Protein AF-A0A7S2S859-F1 (afdb_monomer_lite)

Organism: NCBI:txid49252

Foldseek 3Di:
DLVVLVVVLVQLVDQHDQKDWDWDFDPVDDDDVPDDTHTDIDIDGHDPVCNDSVCSQVVVLQVLLCVVLVVLCVVPVPDPLHQDDAAFQQQAAPVSLQSNLQSLQVSCCVVVQAVDKHKDWPAQADCPPPGHRAFTKMKMKGFQGPCQVSQVVCVVVVGSHGPPSSVSNSQNVCNRNNKHWPDWDWDRDDRMIMIMTHID

Radius of gyration: 19.45 Å; chains: 1; bounding box: 68×41×43 Å

Sequence (200 aa):
SFAQYATIARDTSGDLPLVFEEQQPDETVRESESEIQKFVPKVIRRKADLVDDSLLPVRHGEIVGSLILDRLIEIFGNTPSAIPSIPDGSRPSTQILLATLQQLVNLFVINGFAWEGNVSLTKEGTKLMLGSAAGSEFTVKLSSPATLWSGQALKQRKAKTLNDFFMKSAKVLLARAGYIVTSASTEYTNNQEINKFTIA

Structure (mmCIF, N/CA/C/O backbone):
data_AF-A0A7S2S859-F1
#
_entry.id   AF-A0A7S2S859-F1
#
loop_
_atom_site.group_PDB
_atom_site.id
_atom_site.type_symbol
_atom_site.label_atom_id
_atom_site.label_alt_id
_atom_site.label_comp_id
_atom_site.label_asym_id
_atom_site.label_entity_id
_atom_site.label_seq_id
_atom_site.pdbx_PDB_ins_code
_atom_site.Cartn_x
_atom_site.Cartn_y
_atom_site.Cartn_z
_atom_site.occupancy
_atom_site.B_iso_or_equiv
_atom_site.auth_seq_id
_atom_site.auth_comp_id
_atom_site.auth_asym_id
_atom_site.auth_atom_id
_atom_site.pdbx_PDB_model_num
ATOM 1 N N . SER A 1 1 ? -13.194 4.523 6.810 1.00 69.44 1 SER A N 1
ATOM 2 C CA . SER A 1 1 ? -13.235 5.680 7.738 1.00 69.44 1 SER A CA 1
ATOM 3 C C . SER A 1 1 ? -12.325 5.431 8.947 1.00 69.44 1 SER A C 1
ATOM 5 O O . SER A 1 1 ? -11.861 4.308 9.118 1.00 69.44 1 SER A O 1
ATOM 7 N N . PHE A 1 2 ? -12.041 6.446 9.784 1.00 82.62 2 PHE A N 1
ATOM 8 C CA . PHE A 1 2 ? -11.237 6.283 11.015 1.00 82.62 2 PHE A CA 1
ATOM 9 C C . PHE A 1 2 ? -11.814 5.219 11.959 1.00 82.62 2 PHE A C 1
ATOM 11 O O . PHE A 1 2 ? -11.086 4.335 12.390 1.00 82.62 2 PHE A O 1
ATOM 18 N N . ALA A 1 3 ? -13.119 5.287 12.243 1.00 80.81 3 ALA A N 1
ATOM 19 C CA . ALA A 1 3 ? -13.782 4.396 13.193 1.00 80.81 3 ALA A CA 1
ATOM 20 C C . ALA A 1 3 ? -13.655 2.921 12.792 1.00 80.81 3 ALA A C 1
ATOM 22 O O . ALA A 1 3 ? -13.289 2.100 13.622 1.00 80.81 3 ALA A O 1
ATOM 23 N N . GLN A 1 4 ? -13.859 2.604 11.509 1.00 82.88 4 GLN A N 1
ATOM 24 C CA . GLN A 1 4 ? -13.687 1.244 10.989 1.00 82.88 4 GLN A CA 1
ATOM 25 C C . GLN A 1 4 ? -12.281 0.711 11.262 1.00 82.88 4 GLN A C 1
ATOM 27 O O . GLN A 1 4 ? -12.122 -0.381 11.788 1.00 82.88 4 GLN A O 1
ATOM 32 N N . TYR A 1 5 ? -11.254 1.502 10.964 1.00 85.56 5 TYR A N 1
ATOM 33 C CA . TYR A 1 5 ? -9.878 1.071 11.176 1.00 85.56 5 TYR A CA 1
ATOM 34 C C . TYR A 1 5 ? -9.444 1.079 12.634 1.00 85.56 5 TYR A C 1
ATOM 36 O O . TYR A 1 5 ? -8.616 0.263 13.013 1.00 85.56 5 TYR A O 1
ATOM 44 N N . ALA A 1 6 ? -10.007 1.955 13.464 1.00 81.88 6 ALA A N 1
ATOM 45 C CA . ALA A 1 6 ? -9.805 1.899 14.903 1.00 81.88 6 ALA A CA 1
ATOM 46 C C . ALA A 1 6 ? -10.385 0.599 15.483 1.00 81.88 6 ALA A C 1
ATOM 48 O O . ALA A 1 6 ? -9.730 -0.038 16.304 1.00 81.88 6 ALA A O 1
ATOM 49 N N . THR A 1 7 ? -11.563 0.180 15.011 1.00 83.19 7 THR A N 1
ATOM 50 C CA . THR A 1 7 ? -12.165 -1.115 15.348 1.00 83.19 7 THR A CA 1
ATOM 51 C C . THR A 1 7 ? -11.288 -2.263 14.855 1.00 83.19 7 THR A C 1
ATOM 53 O O . THR A 1 7 ? -10.842 -3.055 15.672 1.00 83.19 7 THR A O 1
ATOM 56 N N . ILE A 1 8 ? -10.912 -2.290 13.570 1.00 81.44 8 ILE A N 1
ATOM 57 C CA . ILE A 1 8 ? -10.022 -3.327 13.011 1.00 81.44 8 ILE A CA 1
ATOM 58 C C . ILE A 1 8 ? -8.696 -3.389 13.776 1.00 81.44 8 ILE A C 1
ATOM 60 O O . ILE A 1 8 ? -8.218 -4.472 14.091 1.00 81.44 8 ILE A O 1
ATOM 64 N N . ALA A 1 9 ? -8.077 -2.250 14.089 1.00 79.44 9 ALA A N 1
ATOM 65 C CA . ALA A 1 9 ? -6.805 -2.210 14.804 1.00 79.44 9 ALA A CA 1
ATOM 66 C C . ALA A 1 9 ? -6.928 -2.726 16.242 1.00 79.44 9 ALA A C 1
ATOM 68 O O . ALA A 1 9 ? -6.030 -3.421 16.705 1.00 79.44 9 ALA A O 1
ATOM 69 N N . ARG A 1 10 ? -8.024 -2.398 16.939 1.00 79.31 10 ARG A N 1
ATOM 70 C CA . ARG A 1 10 ? -8.322 -2.957 18.262 1.00 79.31 10 ARG A CA 1
ATOM 71 C C . ARG A 1 10 ? -8.509 -4.465 18.161 1.00 79.31 10 ARG A C 1
ATOM 73 O O . ARG A 1 10 ? -7.891 -5.208 18.918 1.00 79.31 10 ARG A O 1
ATOM 80 N N . ASP A 1 11 ? -9.311 -4.900 17.206 1.00 71.81 11 ASP A N 1
ATOM 81 C CA . ASP A 1 11 ? -9.713 -6.291 17.084 1.00 71.81 11 ASP A CA 1
ATOM 82 C C . ASP A 1 11 ? -8.507 -7.149 16.661 1.00 71.81 11 ASP A C 1
ATOM 84 O O . ASP A 1 11 ? -8.210 -8.135 17.311 1.00 71.81 11 ASP A O 1
ATOM 88 N N . THR A 1 12 ? -7.672 -6.698 15.722 1.00 73.94 12 THR A N 1
ATOM 89 C CA . THR A 1 12 ? -6.400 -7.364 15.343 1.00 73.94 12 THR A CA 1
ATOM 90 C C . THR A 1 12 ? -5.281 -7.259 16.393 1.00 73.94 12 THR A C 1
ATOM 92 O O . THR A 1 12 ? -4.143 -7.671 16.150 1.00 73.94 12 THR A O 1
ATOM 95 N N . SER A 1 13 ? -5.553 -6.664 17.558 1.00 68.81 13 SER A N 1
ATOM 96 C CA . SER A 1 13 ? -4.576 -6.524 18.641 1.00 68.81 13 SER A CA 1
ATOM 97 C C . SER A 1 13 ? -4.838 -7.401 19.864 1.00 68.81 13 SER A C 1
ATOM 99 O O . SER A 1 13 ? -3.949 -7.464 20.713 1.00 68.81 13 SER A O 1
ATOM 101 N N . GLY A 1 14 ? -5.988 -8.077 19.935 1.00 67.31 14 GLY A N 1
ATOM 102 C CA . GLY A 1 14 ? -6.351 -8.990 21.022 1.00 67.31 14 GLY A CA 1
ATOM 103 C C . GLY A 1 14 ? -6.512 -10.439 20.558 1.00 67.31 14 GLY A C 1
ATOM 104 O O . GLY A 1 14 ? -6.458 -10.701 19.363 1.00 67.31 14 GLY A O 1
ATOM 105 N N . ASP A 1 15 ? -6.729 -11.334 21.526 1.00 68.12 15 ASP A N 1
ATOM 106 C CA . ASP A 1 15 ? -7.020 -12.763 21.337 1.00 68.12 15 ASP A CA 1
ATOM 107 C C . ASP A 1 15 ? -8.401 -12.922 20.687 1.00 68.12 15 ASP A C 1
ATOM 109 O O . ASP A 1 15 ? -9.446 -12.901 21.349 1.00 68.12 15 ASP A O 1
ATOM 113 N N . LEU A 1 16 ? -8.414 -12.933 19.356 1.00 71.44 16 LEU A N 1
ATOM 114 C CA . LEU A 1 16 ? -9.652 -12.990 18.595 1.00 71.44 16 LEU A CA 1
ATOM 115 C C . LEU A 1 16 ? -10.146 -14.439 18.527 1.00 71.44 16 LEU A C 1
ATOM 117 O O . LEU A 1 16 ? -9.374 -15.330 18.161 1.00 71.44 16 LEU A O 1
ATOM 121 N N . PRO A 1 17 ? -11.450 -14.694 18.727 1.00 73.75 17 PRO A N 1
ATOM 122 C CA . PRO A 1 17 ? -11.985 -16.042 18.621 1.00 73.75 17 PRO A CA 1
ATOM 123 C C . PRO A 1 17 ? -11.747 -16.619 17.215 1.00 73.75 17 PRO A C 1
ATOM 125 O O . PRO A 1 17 ? -11.946 -15.957 16.190 1.00 73.75 17 PRO A O 1
ATOM 128 N N . LEU A 1 18 ? -11.309 -17.880 17.160 1.00 76.94 18 LEU A N 1
ATOM 129 C CA . LEU A 1 18 ? -11.117 -18.621 15.904 1.00 76.94 18 LEU A CA 1
ATOM 130 C C . LEU A 1 18 ? -12.446 -18.933 15.206 1.00 76.94 18 LEU A C 1
ATOM 132 O O . LEU A 1 18 ? -12.489 -19.119 13.987 1.00 76.94 18 LEU A O 1
ATOM 136 N N . VAL A 1 19 ? -13.524 -18.997 15.985 1.00 82.56 19 VAL A N 1
ATOM 137 C CA . VAL A 1 19 ? -14.891 -19.220 15.525 1.00 82.56 19 VAL A CA 1
ATOM 138 C C . VAL A 1 19 ? -15.795 -18.256 16.274 1.00 82.56 19 VAL A C 1
ATOM 140 O O . VAL A 1 19 ? -15.771 -18.230 17.503 1.00 82.56 19 VAL A O 1
ATOM 143 N N . PHE A 1 20 ? -16.583 -17.474 15.548 1.00 84.31 20 PHE A N 1
ATOM 144 C CA . PHE A 1 20 ? -17.575 -16.576 16.132 1.00 84.31 20 PHE A CA 1
ATOM 145 C C . PHE A 1 20 ? -18.838 -16.540 15.273 1.00 84.31 20 PHE A C 1
ATOM 147 O O . PHE A 1 20 ? -18.846 -17.007 14.135 1.00 84.31 20 PHE A O 1
ATOM 154 N N . GLU A 1 21 ? -19.917 -16.017 15.837 1.00 86.38 21 GLU A N 1
ATOM 155 C CA . GLU A 1 21 ? -21.209 -15.885 15.171 1.00 86.38 21 GLU A CA 1
ATOM 156 C C . GLU A 1 21 ? -21.444 -14.412 14.827 1.00 86.38 21 GLU A C 1
ATOM 158 O O . GLU A 1 21 ? -21.320 -13.543 15.690 1.00 86.38 21 GLU A O 1
ATOM 163 N N . GLU A 1 22 ? -21.744 -14.126 13.561 1.00 85.44 22 GLU A N 1
ATOM 164 C CA . GLU A 1 22 ? -22.042 -12.780 13.070 1.00 85.44 22 GLU A CA 1
ATOM 165 C C . GLU A 1 22 ? -23.443 -12.740 12.462 1.00 85.44 22 GLU A C 1
ATOM 167 O O . GLU A 1 22 ? -23.838 -13.647 11.733 1.00 85.44 22 GLU A O 1
ATOM 172 N N . GLN A 1 23 ? -24.190 -11.674 12.739 1.00 88.75 23 GLN A N 1
ATOM 173 C CA . GLN A 1 23 ? -25.468 -11.405 12.088 1.00 88.75 23 GLN A CA 1
ATOM 174 C C . GLN A 1 23 ? -25.207 -10.816 10.696 1.00 88.75 23 GLN A C 1
ATOM 176 O O . GLN A 1 23 ? -24.702 -9.700 10.588 1.00 88.75 23 GLN A O 1
ATOM 181 N N . GLN A 1 24 ? -25.543 -11.553 9.636 1.00 85.62 24 GLN A N 1
ATOM 182 C CA . GLN A 1 24 ? -25.391 -11.098 8.248 1.00 85.62 24 GLN A CA 1
ATOM 183 C C . GLN A 1 24 ? -26.758 -10.946 7.570 1.00 85.62 24 GLN A C 1
ATOM 185 O O . GLN A 1 24 ? -27.692 -11.659 7.948 1.00 85.62 24 GLN A O 1
ATOM 190 N N . PRO A 1 25 ? -26.902 -10.029 6.592 1.00 85.69 25 PRO A N 1
ATOM 191 C CA . PRO A 1 25 ? -28.122 -9.924 5.802 1.00 85.69 25 PRO A CA 1
ATOM 192 C C . PRO A 1 25 ? -28.469 -11.276 5.179 1.00 85.69 25 PRO A C 1
ATOM 194 O O . PRO A 1 25 ? -27.595 -11.961 4.645 1.00 85.69 25 PRO A O 1
ATOM 197 N N . ASP A 1 26 ? -29.737 -11.663 5.258 1.00 82.44 26 ASP A N 1
ATOM 198 C CA . ASP A 1 26 ? -30.200 -12.897 4.638 1.00 82.44 26 ASP A CA 1
ATOM 199 C C . ASP A 1 26 ? -30.278 -12.731 3.113 1.00 82.44 26 ASP A C 1
ATOM 201 O O . ASP A 1 26 ? -31.251 -12.203 2.578 1.00 82.44 26 ASP A O 1
ATOM 205 N N . GLU A 1 27 ? -29.247 -13.203 2.407 1.00 75.88 27 GLU A N 1
ATOM 206 C CA . GLU A 1 27 ? -29.158 -13.161 0.939 1.00 75.88 27 GLU A CA 1
ATOM 207 C C . GLU A 1 27 ? -30.283 -13.949 0.238 1.00 75.88 27 GLU A C 1
ATOM 209 O O . GLU A 1 27 ? -30.496 -13.787 -0.965 1.00 75.88 27 GLU A O 1
ATOM 214 N N . THR A 1 28 ? -31.016 -14.807 0.961 1.00 69.88 28 THR A N 1
ATOM 215 C CA . THR A 1 28 ? -32.137 -15.578 0.401 1.00 69.88 28 THR A CA 1
ATOM 216 C C . THR A 1 28 ? -33.448 -14.792 0.365 1.00 69.88 28 THR A C 1
ATOM 218 O O . THR A 1 28 ? -34.371 -15.163 -0.368 1.00 69.88 28 THR A O 1
ATOM 221 N N . VAL A 1 29 ? -33.526 -13.678 1.097 1.00 66.38 29 VAL A N 1
ATOM 222 C CA . VAL A 1 29 ? -34.684 -12.785 1.111 1.00 66.38 29 VAL A CA 1
ATOM 223 C C . VAL A 1 29 ? -34.428 -11.661 0.113 1.00 66.38 29 VAL A C 1
ATOM 225 O O . VAL A 1 29 ? -33.622 -10.766 0.349 1.00 66.38 29 VAL A O 1
ATOM 228 N N . ARG A 1 30 ? -35.116 -11.701 -1.034 1.00 58.50 30 ARG A N 1
ATOM 229 C CA . ARG A 1 30 ? -35.114 -10.569 -1.967 1.00 58.50 30 ARG A CA 1
ATOM 230 C C . ARG A 1 30 ? -35.842 -9.402 -1.314 1.00 58.50 30 ARG A C 1
ATOM 232 O O . ARG A 1 30 ? -37.028 -9.517 -1.020 1.00 58.50 30 ARG A O 1
ATOM 239 N N . GLU A 1 31 ? -35.129 -8.299 -1.122 1.00 58.66 31 GLU A N 1
ATOM 240 C CA . GLU A 1 31 ? -35.694 -7.045 -0.633 1.00 58.66 31 GLU A CA 1
ATOM 241 C C . GLU A 1 31 ? -36.867 -6.625 -1.532 1.00 58.66 31 GLU A C 1
ATOM 243 O O . GLU A 1 31 ? -36.693 -6.296 -2.706 1.00 58.66 31 GLU A O 1
ATOM 248 N N . SER A 1 32 ? -38.082 -6.671 -0.988 1.00 59.91 32 SER A N 1
ATOM 249 C CA . SER A 1 32 ? -39.184 -5.853 -1.489 1.00 59.91 32 SER A CA 1
ATOM 250 C C . SER A 1 32 ? -39.154 -4.531 -0.723 1.00 59.91 32 SER A C 1
ATOM 252 O O . SER A 1 32 ? -38.803 -4.523 0.456 1.00 59.91 32 SER A O 1
ATOM 254 N N . GLU A 1 33 ? -39.515 -3.414 -1.365 1.00 59.91 33 GLU A N 1
ATOM 255 C CA . GLU A 1 33 ? -39.406 -2.050 -0.796 1.00 59.91 33 GLU A CA 1
ATOM 256 C C . GLU A 1 33 ? -40.138 -1.853 0.552 1.00 59.91 33 GLU A C 1
ATOM 258 O O . GLU A 1 33 ? -39.949 -0.841 1.224 1.00 59.91 33 GLU A O 1
ATOM 263 N N . SER A 1 34 ? -40.968 -2.816 0.965 1.00 63.09 34 SER A N 1
ATOM 264 C CA . SER A 1 34 ? -41.771 -2.803 2.189 1.00 63.09 34 SER A CA 1
ATOM 265 C C . SER A 1 34 ? -41.297 -3.749 3.302 1.00 63.09 34 SER A C 1
ATOM 267 O 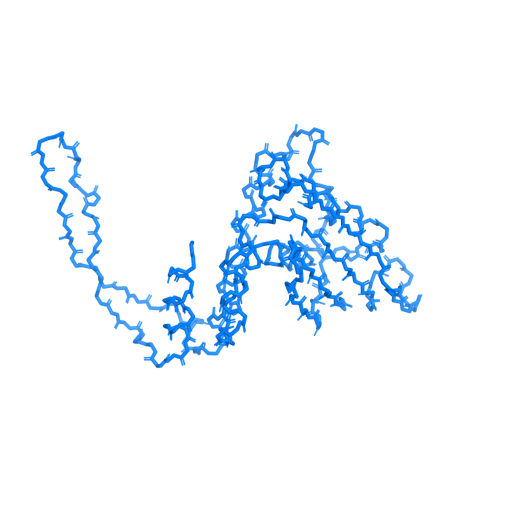O . SER A 1 34 ? -41.860 -3.698 4.397 1.00 63.09 34 SER A O 1
ATOM 269 N N . GLU A 1 35 ? -40.318 -4.629 3.065 1.00 67.62 35 GLU A N 1
ATOM 270 C CA . GLU A 1 35 ? -39.871 -5.605 4.070 1.00 67.62 35 GLU A CA 1
ATOM 271 C C . GLU A 1 35 ? -38.593 -5.166 4.797 1.00 67.62 35 GLU A C 1
ATOM 273 O O . GLU A 1 35 ? -37.614 -4.733 4.195 1.00 67.62 35 GLU A O 1
ATOM 278 N N . ILE A 1 36 ? -38.597 -5.300 6.128 1.00 71.69 36 ILE A N 1
ATOM 279 C CA . ILE A 1 36 ? -37.429 -5.026 6.973 1.00 71.69 36 ILE A CA 1
ATOM 280 C C . ILE A 1 36 ? -36.342 -6.061 6.664 1.00 71.69 36 ILE A C 1
ATOM 282 O O . ILE A 1 36 ? -36.609 -7.265 6.687 1.00 71.69 36 ILE A O 1
ATOM 286 N N . GLN A 1 37 ? -35.110 -5.594 6.447 1.00 77.50 37 GLN A N 1
ATOM 287 C CA . GLN A 1 37 ? -33.948 -6.454 6.244 1.00 77.50 37 GLN A CA 1
ATOM 288 C C . GLN A 1 37 ? -33.790 -7.445 7.404 1.00 77.50 37 GLN A C 1
ATOM 290 O O . GLN A 1 37 ? -33.595 -7.057 8.559 1.00 77.50 37 GLN A O 1
ATOM 295 N N . LYS A 1 38 ? -33.876 -8.739 7.087 1.00 81.88 38 LYS A N 1
ATOM 296 C CA . LYS A 1 38 ? -33.649 -9.818 8.048 1.00 81.88 38 LYS A CA 1
ATOM 297 C C . LYS A 1 38 ? -32.159 -10.111 8.153 1.00 81.88 38 LYS A C 1
ATOM 299 O O . LYS A 1 38 ? -31.461 -10.185 7.143 1.00 81.88 38 LYS A O 1
ATOM 304 N N . PHE A 1 39 ? -31.704 -10.308 9.384 1.00 86.88 39 PHE A N 1
ATOM 305 C CA . PHE A 1 39 ? -30.351 -10.747 9.687 1.00 86.88 39 PHE A CA 1
ATOM 306 C C . PHE A 1 39 ? -30.400 -12.173 10.222 1.00 86.88 39 PHE A C 1
ATOM 308 O O . PHE A 1 39 ? -31.251 -12.495 11.055 1.00 86.88 39 PHE A O 1
ATOM 315 N N . VAL A 1 40 ? -29.504 -13.018 9.720 1.00 89.19 40 VAL A N 1
ATOM 316 C CA . VAL A 1 40 ? -29.354 -14.406 10.153 1.00 89.19 40 VAL A CA 1
ATOM 317 C C . VAL A 1 40 ? -27.979 -14.615 10.785 1.00 89.19 40 VAL A C 1
ATOM 319 O O . VAL A 1 40 ? -26.984 -14.068 10.295 1.00 89.19 40 VAL A O 1
ATOM 322 N N . PRO A 1 41 ? -27.894 -15.417 11.860 1.00 88.94 41 PRO A N 1
ATOM 323 C CA . PRO A 1 41 ? -26.617 -15.779 12.441 1.00 88.94 41 PRO A CA 1
ATOM 324 C C . PRO A 1 41 ? -25.829 -16.670 11.486 1.00 88.94 41 PRO A C 1
ATOM 326 O O . PRO A 1 41 ? -26.306 -17.711 11.030 1.00 88.94 41 PRO A O 1
ATOM 329 N N . LYS A 1 42 ? -24.586 -16.286 11.220 1.00 87.56 42 LYS A N 1
ATOM 330 C CA . LYS A 1 42 ? -23.645 -17.055 10.417 1.00 87.56 42 LYS A CA 1
ATOM 331 C C . LYS A 1 42 ? -22.406 -17.349 11.241 1.00 87.56 42 LYS A C 1
ATOM 333 O O . LYS A 1 42 ? -21.763 -16.448 11.775 1.00 87.56 42 LYS A O 1
ATOM 338 N N . VAL A 1 43 ? -22.058 -18.630 11.324 1.00 86.75 43 VAL A N 1
ATOM 339 C CA . VAL A 1 43 ? -20.826 -19.065 11.984 1.00 86.75 43 VAL A CA 1
ATOM 340 C C . VAL A 1 43 ? -19.653 -18.769 11.058 1.00 86.75 43 VAL A C 1
ATOM 342 O O . VAL A 1 43 ? -19.487 -19.406 10.016 1.00 86.75 43 VAL A O 1
ATOM 345 N N . ILE A 1 44 ? -18.824 -17.813 11.455 1.00 83.31 44 ILE A N 1
ATOM 346 C CA . ILE A 1 44 ? -17.601 -17.445 10.758 1.00 83.31 44 ILE A CA 1
ATOM 347 C C . ILE A 1 44 ? -16.440 -18.191 11.405 1.00 83.31 44 ILE A C 1
ATOM 349 O O . ILE A 1 44 ? -16.202 -18.112 12.610 1.00 83.31 44 ILE A O 1
ATOM 353 N N . ARG A 1 45 ? -15.707 -18.939 10.580 1.00 83.31 45 ARG A N 1
ATOM 354 C CA . ARG A 1 45 ? -14.488 -19.640 10.982 1.00 83.31 45 ARG A CA 1
ATOM 355 C C . ARG A 1 45 ? -13.298 -18.959 10.344 1.00 83.31 45 ARG A C 1
ATOM 357 O O . ARG A 1 45 ? -13.300 -18.694 9.140 1.00 83.31 45 ARG A O 1
ATOM 364 N N . ARG A 1 46 ? -12.265 -18.709 11.139 1.00 75.88 46 ARG A N 1
ATOM 365 C CA . ARG A 1 46 ? -11.015 -18.183 10.613 1.00 75.88 46 ARG A CA 1
ATOM 366 C C . ARG A 1 46 ? -10.319 -19.235 9.755 1.00 75.88 46 ARG A C 1
ATOM 368 O O . ARG A 1 46 ? -10.355 -20.428 10.060 1.00 75.88 46 ARG A O 1
ATOM 375 N N . LYS A 1 47 ? -9.677 -18.787 8.677 1.00 79.62 47 LYS A N 1
ATOM 376 C CA . LYS A 1 47 ? -8.823 -19.655 7.867 1.00 79.62 47 LYS A CA 1
ATOM 377 C C . LYS A 1 47 ? -7.649 -20.176 8.704 1.00 79.62 47 LYS A C 1
ATOM 379 O O . LYS A 1 47 ? -7.130 -19.466 9.565 1.00 79.62 47 LYS A O 1
ATOM 384 N N . ALA A 1 48 ? -7.234 -21.411 8.431 1.00 78.50 48 ALA A N 1
ATOM 385 C CA . ALA A 1 48 ? -6.193 -22.102 9.193 1.00 78.50 48 ALA A CA 1
ATOM 386 C C . ALA A 1 48 ? -4.813 -21.415 9.119 1.00 78.50 48 ALA A C 1
ATOM 388 O O . ALA A 1 48 ? -4.000 -21.576 10.021 1.00 78.50 48 ALA A O 1
ATOM 389 N N . ASP A 1 49 ? -4.557 -20.621 8.079 1.00 78.44 49 ASP A N 1
ATOM 390 C CA . ASP A 1 49 ? -3.328 -19.845 7.886 1.00 78.44 49 ASP A CA 1
ATOM 391 C C . ASP A 1 49 ? -3.309 -18.505 8.648 1.00 78.44 49 ASP A C 1
ATOM 393 O O . ASP A 1 49 ? -2.301 -17.801 8.622 1.00 78.44 49 ASP A O 1
ATOM 397 N N . LEU A 1 50 ? -4.404 -18.149 9.332 1.00 77.62 50 LEU A N 1
ATOM 398 C CA . LEU A 1 50 ? -4.571 -16.894 10.080 1.00 77.62 50 LEU A CA 1
ATOM 399 C C . LEU A 1 50 ? -4.768 -17.122 11.589 1.00 77.62 50 LEU A C 1
ATOM 401 O O . LEU A 1 50 ? -5.305 -16.261 12.285 1.00 77.62 50 LEU A O 1
ATOM 405 N N . VAL A 1 51 ? -4.373 -18.293 12.094 1.00 78.44 51 VAL A N 1
ATOM 406 C CA . VAL A 1 51 ? -4.480 -18.638 13.523 1.00 78.44 51 VAL A CA 1
ATOM 407 C C . VAL A 1 51 ? -3.610 -17.720 14.388 1.00 78.44 51 VAL A C 1
ATOM 409 O O . VAL A 1 51 ? -4.006 -17.390 15.497 1.00 78.44 51 VAL A O 1
ATOM 412 N N . ASP A 1 52 ? -2.461 -17.277 13.875 1.00 82.56 52 ASP A N 1
ATOM 413 C CA . ASP A 1 52 ? -1.598 -16.317 14.564 1.00 82.56 52 ASP A CA 1
ATOM 414 C C . ASP A 1 52 ? -2.090 -14.874 14.353 1.00 82.56 52 ASP A C 1
ATOM 416 O O . ASP A 1 52 ? -1.995 -14.314 13.254 1.00 82.56 52 ASP A O 1
ATOM 420 N N . ASP A 1 53 ? -2.572 -14.256 15.435 1.00 81.56 53 ASP A N 1
ATOM 421 C CA . ASP A 1 53 ? -3.055 -12.872 15.455 1.00 81.56 53 ASP A CA 1
ATOM 422 C C . ASP A 1 53 ? -1.980 -11.854 15.041 1.00 81.56 53 ASP A C 1
ATOM 424 O O . ASP A 1 53 ? -2.300 -10.779 14.523 1.00 81.56 53 ASP A O 1
ATOM 428 N N . SER A 1 54 ? -0.693 -12.185 15.207 1.00 82.62 54 SER A N 1
ATOM 429 C CA . SER A 1 54 ? 0.416 -11.312 14.813 1.00 82.62 54 SER A CA 1
ATOM 430 C C . SER A 1 54 ? 0.478 -11.079 13.297 1.00 82.62 54 SER A C 1
ATOM 432 O O . SER A 1 54 ? 0.938 -10.025 12.848 1.00 82.62 54 SER A O 1
ATOM 434 N N . LEU A 1 55 ? -0.055 -12.017 12.505 1.00 85.12 55 LEU A N 1
ATOM 435 C CA . LEU A 1 55 ? -0.066 -11.959 11.044 1.00 85.12 55 LEU A CA 1
ATOM 436 C C . LEU A 1 55 ? -1.247 -11.154 10.490 1.00 85.12 55 LEU A C 1
ATOM 438 O O . LEU A 1 55 ? -1.206 -10.722 9.335 1.00 85.12 55 LEU A O 1
ATOM 442 N N . LEU A 1 56 ? -2.294 -10.918 11.288 1.00 85.44 56 LEU A N 1
ATOM 443 C CA . LEU A 1 56 ? -3.530 -10.288 10.815 1.00 85.44 56 LEU A CA 1
ATOM 444 C C . LEU A 1 56 ? -3.320 -8.889 10.215 1.00 85.44 56 LEU A C 1
ATOM 446 O O . LEU A 1 56 ? -3.866 -8.643 9.136 1.00 85.44 56 LEU A O 1
ATOM 450 N N . PRO A 1 57 ? -2.519 -7.976 10.806 1.00 87.50 57 PRO A N 1
ATOM 451 C CA . PRO A 1 57 ? -2.285 -6.662 10.204 1.00 87.50 57 PRO A CA 1
ATOM 452 C C . PRO A 1 57 ? -1.595 -6.749 8.836 1.00 87.50 57 PRO A C 1
ATOM 454 O O . PRO A 1 57 ? -1.946 -6.007 7.915 1.00 87.50 57 PRO A O 1
ATOM 457 N N . VAL A 1 58 ? -0.645 -7.681 8.685 1.00 88.50 58 VAL A N 1
ATOM 458 C CA . VAL A 1 58 ? 0.079 -7.913 7.425 1.00 88.50 58 VAL A CA 1
ATOM 459 C C . VAL A 1 58 ? -0.884 -8.436 6.365 1.00 88.50 58 VAL A C 1
ATOM 461 O O . VAL A 1 58 ? -1.003 -7.846 5.292 1.00 88.50 58 VAL A O 1
ATOM 464 N N . ARG A 1 59 ? -1.650 -9.476 6.703 1.00 89.31 59 ARG A N 1
ATOM 465 C CA . ARG A 1 59 ? -2.622 -10.112 5.805 1.00 89.31 59 ARG A CA 1
ATOM 466 C C . ARG A 1 59 ? -3.748 -9.175 5.394 1.00 89.31 59 ARG A C 1
ATOM 468 O O . ARG A 1 59 ? -4.115 -9.131 4.224 1.00 89.31 5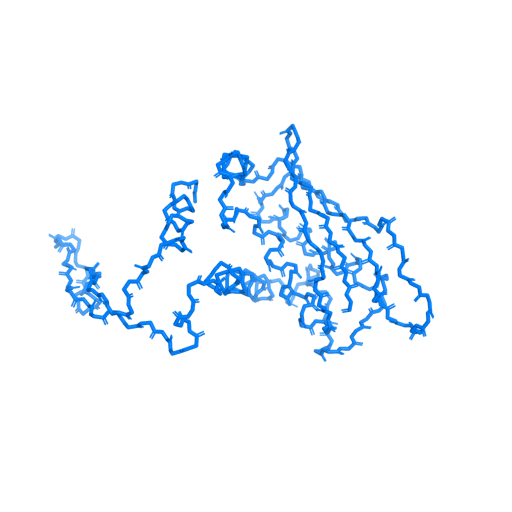9 ARG A O 1
ATOM 475 N N . HIS A 1 60 ? -4.249 -8.362 6.320 1.00 90.25 60 HIS A N 1
ATOM 476 C CA . HIS A 1 60 ? -5.187 -7.291 5.998 1.00 90.25 60 HIS A CA 1
ATOM 477 C C . HIS A 1 60 ? -4.586 -6.310 4.976 1.00 90.25 60 HIS A C 1
ATOM 479 O O . HIS A 1 60 ? -5.250 -5.932 4.011 1.00 90.25 60 HIS A O 1
ATOM 485 N N . GLY A 1 61 ? -3.325 -5.906 5.167 1.00 91.69 61 GLY A N 1
ATOM 486 C CA . GLY A 1 61 ? -2.603 -5.047 4.229 1.00 91.69 61 GLY A CA 1
ATOM 487 C C . GLY A 1 61 ? -2.501 -5.645 2.824 1.00 91.69 61 GLY A C 1
ATOM 488 O O . GLY A 1 61 ? -2.796 -4.950 1.854 1.00 91.69 61 GLY A O 1
ATOM 489 N N . GLU A 1 62 ? -2.144 -6.926 2.722 1.00 92.94 62 GLU A N 1
ATOM 490 C CA . GLU A 1 62 ? -2.044 -7.665 1.455 1.00 92.94 62 GLU A CA 1
ATOM 491 C C . GLU A 1 62 ? -3.390 -7.768 0.734 1.00 92.94 62 GLU A C 1
ATOM 493 O O . GLU A 1 62 ? -3.464 -7.496 -0.464 1.00 92.94 62 GLU A O 1
ATOM 498 N N . ILE A 1 63 ? -4.460 -8.122 1.453 1.00 93.25 63 ILE A N 1
ATOM 499 C CA . ILE A 1 63 ? -5.801 -8.276 0.875 1.00 93.25 63 ILE A CA 1
ATOM 500 C C . ILE A 1 63 ? -6.307 -6.930 0.356 1.00 93.25 63 ILE A C 1
ATOM 502 O O . ILE A 1 63 ? -6.694 -6.826 -0.805 1.00 93.25 63 ILE A O 1
ATOM 506 N N . VAL A 1 64 ? -6.262 -5.883 1.185 1.00 94.44 64 VAL A N 1
ATOM 507 C CA . VAL A 1 64 ? -6.723 -4.545 0.784 1.00 94.44 64 VAL A CA 1
ATOM 508 C C . VAL A 1 64 ? -5.874 -3.999 -0.362 1.00 94.44 64 VAL A C 1
ATOM 510 O O . VAL A 1 64 ? -6.422 -3.459 -1.319 1.00 94.44 64 VAL A O 1
ATOM 513 N N . GLY A 1 65 ? -4.550 -4.157 -0.294 1.00 96.12 65 GLY A N 1
ATOM 514 C CA . GLY A 1 65 ? -3.642 -3.726 -1.355 1.00 96.12 65 GLY A CA 1
ATOM 515 C C . GLY A 1 65 ? -3.896 -4.443 -2.680 1.00 96.12 65 GLY A C 1
ATOM 516 O O . GLY A 1 65 ? -3.911 -3.794 -3.722 1.00 96.12 65 GLY A O 1
ATOM 517 N N . SER A 1 66 ? -4.150 -5.755 -2.638 1.00 96.75 66 SER A N 1
ATOM 518 C CA . SER A 1 66 ? -4.441 -6.556 -3.833 1.00 96.75 66 SER A CA 1
ATOM 519 C C . SER A 1 66 ? -5.769 -6.149 -4.446 1.00 96.75 66 SER A C 1
ATOM 521 O O . SER A 1 66 ? -5.806 -5.848 -5.628 1.00 96.75 66 SER A O 1
ATOM 523 N N . LEU A 1 67 ? -6.827 -6.023 -3.637 1.00 96.88 67 LEU A N 1
ATOM 524 C CA . LEU A 1 67 ? -8.143 -5.594 -4.117 1.00 96.88 67 LEU A CA 1
ATOM 525 C C . LEU A 1 67 ? -8.090 -4.230 -4.809 1.00 96.88 67 LEU A C 1
ATOM 527 O O . LEU A 1 67 ? -8.679 -4.059 -5.873 1.00 96.88 67 LEU A O 1
ATOM 531 N N . ILE A 1 68 ? -7.376 -3.262 -4.226 1.00 96.50 68 ILE A N 1
ATOM 532 C CA . ILE A 1 68 ? -7.227 -1.936 -4.833 1.00 96.50 68 ILE A CA 1
ATOM 533 C C . ILE A 1 68 ? -6.436 -2.036 -6.137 1.00 96.50 68 ILE A C 1
ATOM 535 O O . ILE A 1 68 ? -6.880 -1.512 -7.156 1.00 96.50 68 ILE A O 1
ATOM 539 N N . LEU A 1 69 ? -5.282 -2.706 -6.121 1.00 96.25 69 LEU A N 1
ATOM 540 C CA . LEU A 1 69 ? -4.436 -2.835 -7.304 1.00 96.25 69 LEU A CA 1
ATOM 541 C C . LEU A 1 69 ? -5.158 -3.564 -8.444 1.00 96.25 69 LEU A C 1
ATOM 543 O O . LEU A 1 69 ? -5.143 -3.084 -9.574 1.00 96.25 69 LEU A O 1
ATOM 547 N N . ASP A 1 70 ? -5.821 -4.678 -8.147 1.00 96.31 70 ASP A N 1
ATOM 548 C CA . ASP A 1 70 ? -6.574 -5.471 -9.118 1.00 96.31 70 ASP A CA 1
ATOM 549 C C . ASP A 1 70 ? -7.722 -4.661 -9.707 1.00 96.31 70 ASP A C 1
ATOM 551 O O . ASP A 1 70 ? -7.899 -4.649 -10.923 1.00 96.31 70 ASP A O 1
ATOM 555 N N . ARG A 1 71 ? -8.438 -3.892 -8.878 1.00 96.31 71 ARG A N 1
ATOM 556 C CA . ARG A 1 71 ? -9.498 -3.005 -9.360 1.00 96.31 71 ARG A CA 1
ATOM 557 C C . ARG A 1 71 ? -8.960 -1.892 -10.260 1.00 96.31 71 ARG A C 1
ATOM 559 O O . ARG A 1 71 ? -9.592 -1.555 -11.258 1.00 96.31 71 ARG A O 1
ATOM 566 N N . LEU A 1 72 ? -7.799 -1.319 -9.937 1.00 95.88 72 LEU A N 1
ATOM 567 C CA . LEU A 1 72 ? -7.148 -0.322 -10.791 1.00 95.88 72 LEU A CA 1
ATOM 568 C C . LEU A 1 72 ? -6.706 -0.929 -12.129 1.00 95.88 72 LEU A C 1
ATOM 570 O O . LEU A 1 72 ? -6.898 -0.304 -13.169 1.00 95.88 72 LEU A O 1
ATOM 574 N N . ILE A 1 73 ? -6.157 -2.144 -12.123 1.00 95.00 73 ILE A N 1
ATOM 575 C CA . ILE A 1 73 ? -5.784 -2.865 -13.348 1.00 95.00 73 ILE A CA 1
ATOM 576 C C . ILE A 1 73 ? -7.028 -3.190 -14.182 1.00 95.00 73 ILE A C 1
ATOM 578 O O . ILE A 1 73 ? -7.010 -2.996 -15.393 1.00 95.00 73 ILE A O 1
ATOM 582 N N . GLU A 1 74 ? -8.120 -3.621 -13.555 1.00 95.25 74 GLU A N 1
ATOM 583 C CA . GLU A 1 74 ? -9.384 -3.920 -14.233 1.00 95.25 74 GLU A CA 1
ATOM 584 C C . GLU A 1 74 ? -9.959 -2.683 -14.940 1.00 95.25 74 GLU A C 1
ATOM 586 O O . GLU A 1 74 ? -10.346 -2.758 -16.105 1.00 95.25 74 GLU A O 1
ATOM 591 N N . ILE A 1 75 ? -9.983 -1.530 -14.260 1.00 95.38 75 ILE A N 1
ATOM 592 C CA . ILE A 1 75 ? -10.556 -0.291 -14.805 1.00 95.38 75 ILE A CA 1
ATOM 593 C C . ILE A 1 75 ? -9.637 0.337 -15.864 1.00 95.38 75 ILE A C 1
ATOM 595 O O . ILE A 1 75 ? -10.112 0.770 -16.914 1.00 95.38 75 ILE A O 1
ATOM 599 N N . PHE A 1 76 ? -8.329 0.423 -15.596 1.00 95.38 76 PHE A N 1
ATOM 600 C CA . PHE A 1 76 ? -7.397 1.224 -16.401 1.00 95.38 76 PHE A CA 1
ATOM 601 C C . PHE A 1 76 ? -6.482 0.403 -17.314 1.00 95.38 76 PHE A C 1
ATOM 603 O O . PHE A 1 76 ? -5.807 0.992 -18.158 1.00 95.38 76 PHE A O 1
ATOM 610 N N . GLY A 1 77 ? -6.446 -0.926 -17.196 1.00 92.56 77 GLY A N 1
ATOM 611 C CA . GLY A 1 77 ? -5.476 -1.788 -17.885 1.00 92.56 77 GLY A CA 1
ATOM 612 C C . GLY A 1 77 ? -5.529 -1.729 -19.413 1.00 92.56 77 GLY A C 1
ATOM 613 O O . GLY A 1 77 ? -4.508 -1.916 -20.065 1.00 92.56 77 GLY A O 1
ATOM 614 N N . ASN A 1 78 ? -6.689 -1.389 -19.981 1.00 92.81 78 ASN A N 1
ATOM 615 C CA . ASN A 1 78 ? -6.884 -1.220 -21.427 1.00 92.81 78 ASN A CA 1
ATOM 616 C C . ASN A 1 78 ? -6.858 0.252 -21.876 1.00 92.81 78 ASN A C 1
ATOM 618 O O . ASN A 1 78 ? -7.276 0.577 -22.986 1.00 92.81 78 ASN A O 1
ATOM 622 N N . THR A 1 79 ? -6.413 1.161 -21.007 1.00 93.81 79 THR A N 1
ATOM 623 C CA . THR A 1 79 ? -6.371 2.605 -21.272 1.00 93.81 79 THR A CA 1
ATOM 624 C C . THR A 1 79 ? -4.924 3.096 -21.380 1.00 93.81 79 THR A C 1
ATOM 626 O O . THR A 1 79 ? -4.014 2.442 -20.868 1.00 93.81 79 THR A O 1
ATOM 629 N N . PRO A 1 80 ? -4.677 4.289 -21.951 1.00 91.62 80 PRO A N 1
ATOM 630 C CA . PRO A 1 80 ? -3.353 4.920 -21.916 1.00 91.62 80 PRO A CA 1
ATOM 631 C C . PRO A 1 80 ? -2.812 5.177 -20.500 1.00 91.62 80 PRO A C 1
ATOM 633 O O . PRO A 1 80 ? -1.626 5.445 -20.335 1.00 91.62 80 PRO A O 1
ATOM 636 N N . SER A 1 81 ? -3.670 5.114 -19.477 1.00 91.94 81 SER A N 1
ATOM 637 C CA . SER A 1 81 ? -3.308 5.269 -18.066 1.00 91.94 81 SER A CA 1
ATOM 638 C C . SER A 1 81 ? -2.991 3.940 -17.370 1.00 91.94 81 SER A C 1
ATOM 640 O O . SER A 1 81 ? -2.856 3.921 -16.145 1.00 91.94 81 SER A O 1
ATOM 642 N N . ALA A 1 82 ? -2.877 2.832 -18.106 1.00 94.31 82 ALA A N 1
ATOM 643 C CA . ALA A 1 82 ? -2.518 1.540 -17.538 1.00 94.31 82 ALA A CA 1
ATOM 644 C C . ALA A 1 82 ? -1.196 1.610 -16.756 1.00 94.31 82 ALA A C 1
ATOM 646 O O . ALA A 1 82 ? -0.234 2.265 -17.164 1.00 94.31 82 ALA A O 1
ATOM 647 N N . ILE A 1 83 ? -1.138 0.898 -15.629 1.00 92.69 83 ILE A N 1
ATOM 648 C CA . ILE A 1 83 ? 0.131 0.632 -14.948 1.00 92.69 83 ILE A CA 1
ATOM 649 C C . ILE A 1 83 ? 0.991 -0.214 -15.903 1.00 92.69 83 ILE A C 1
ATOM 651 O O . ILE A 1 83 ? 0.472 -1.196 -16.441 1.00 92.69 83 ILE A O 1
ATOM 655 N N . PRO A 1 84 ? 2.276 0.128 -16.126 1.00 89.75 84 PRO A N 1
ATOM 656 C CA . PRO A 1 84 ? 3.160 -0.674 -16.961 1.00 89.75 84 PRO A CA 1
ATOM 657 C C . PRO A 1 84 ? 3.140 -2.149 -16.549 1.00 89.75 84 PRO A C 1
ATOM 659 O O . PRO A 1 84 ? 3.304 -2.472 -15.372 1.00 89.75 84 PRO A O 1
ATOM 662 N N . SER A 1 85 ? 2.937 -3.043 -17.520 1.00 86.38 85 SER A N 1
ATOM 663 C CA . SER A 1 85 ? 2.968 -4.481 -17.263 1.00 86.38 85 SER A CA 1
ATOM 664 C C . SER A 1 85 ? 4.387 -4.896 -16.875 1.00 86.38 85 SER A C 1
ATOM 666 O O . SER A 1 85 ? 5.336 -4.687 -17.631 1.00 86.38 85 SER A O 1
ATOM 668 N N . ILE A 1 86 ? 4.526 -5.467 -15.681 1.00 86.44 86 ILE A N 1
ATOM 669 C CA . ILE A 1 86 ? 5.774 -6.037 -15.180 1.00 86.44 86 ILE A CA 1
ATOM 670 C C . ILE A 1 86 ? 5.552 -7.545 -15.094 1.00 86.44 86 ILE A C 1
ATOM 672 O O . ILE A 1 86 ? 4.643 -7.959 -14.375 1.00 86.44 86 ILE A O 1
ATOM 676 N N . PRO A 1 87 ? 6.348 -8.372 -15.795 1.00 87.19 87 PRO A N 1
ATOM 677 C CA . PRO A 1 87 ? 6.256 -9.815 -15.639 1.00 87.19 87 PRO A CA 1
ATOM 678 C C . PRO A 1 87 ? 6.529 -10.212 -14.188 1.00 87.19 87 PRO A C 1
ATOM 680 O O . PRO A 1 87 ? 7.450 -9.674 -13.560 1.00 87.19 87 PRO A O 1
ATOM 683 N N . ASP A 1 88 ? 5.750 -11.159 -13.674 1.00 87.88 88 ASP A N 1
ATOM 684 C CA . ASP A 1 88 ? 5.863 -11.591 -12.285 1.00 87.88 88 ASP A CA 1
ATOM 685 C C . ASP A 1 88 ? 7.289 -12.066 -11.969 1.00 87.88 88 ASP A C 1
ATOM 687 O O . ASP A 1 88 ? 7.894 -12.839 -12.714 1.00 87.88 88 ASP A O 1
ATOM 691 N N . GLY A 1 89 ? 7.856 -11.564 -10.871 1.00 86.88 89 GLY A N 1
ATOM 692 C CA . GLY A 1 89 ? 9.200 -11.937 -10.421 1.00 86.88 89 GLY A CA 1
ATOM 693 C C . GLY A 1 89 ? 10.363 -11.394 -11.267 1.00 86.88 89 GLY A C 1
ATOM 694 O O . GLY A 1 89 ? 11.510 -11.749 -11.001 1.00 86.88 89 GLY A O 1
ATOM 695 N N . SER A 1 90 ? 10.109 -10.534 -12.261 1.00 87.12 90 SER A N 1
ATOM 696 C CA . SER A 1 90 ? 11.139 -10.049 -13.200 1.00 87.12 90 SER A CA 1
ATOM 697 C C . SER A 1 90 ? 12.182 -9.105 -12.598 1.00 87.12 90 SER A C 1
ATOM 699 O O . SER A 1 90 ? 13.225 -8.897 -13.216 1.00 87.12 90 SER A O 1
ATOM 701 N N . ARG A 1 91 ? 11.923 -8.538 -11.410 1.00 90.00 91 ARG A N 1
ATOM 702 C CA . ARG A 1 91 ? 12.801 -7.598 -10.690 1.00 90.00 91 ARG A CA 1
ATOM 703 C C . ARG A 1 91 ? 13.322 -6.480 -11.609 1.00 90.00 91 ARG A C 1
ATOM 705 O O . ARG A 1 91 ? 14.530 -6.373 -11.824 1.00 90.00 91 ARG A O 1
ATOM 712 N N . PRO A 1 92 ? 12.427 -5.624 -12.140 1.00 90.38 92 PRO A N 1
ATOM 713 C CA . PRO A 1 92 ? 12.781 -4.581 -13.102 1.00 90.38 92 PRO A CA 1
ATOM 714 C C . PRO A 1 92 ? 13.703 -3.510 -12.508 1.00 90.38 92 PRO A C 1
ATOM 716 O O . PRO A 1 92 ? 13.759 -3.326 -11.290 1.00 90.38 92 PRO A O 1
ATOM 719 N N . SER A 1 93 ? 14.375 -2.752 -13.375 1.00 90.50 93 SER A N 1
ATOM 720 C CA . SER A 1 93 ? 15.292 -1.683 -12.970 1.00 90.50 93 SER A CA 1
ATOM 721 C C . SER A 1 93 ? 14.606 -0.575 -12.167 1.00 90.50 93 SER A C 1
ATOM 723 O O . SER A 1 93 ? 13.392 -0.368 -12.244 1.00 90.50 93 SER A O 1
ATOM 725 N N . THR A 1 94 ? 15.408 0.198 -11.434 1.00 90.62 94 THR A N 1
ATOM 726 C CA . THR A 1 94 ? 14.938 1.318 -10.610 1.00 90.62 94 THR A CA 1
ATOM 727 C C . THR A 1 94 ? 14.112 2.325 -11.409 1.00 90.62 94 THR A C 1
ATOM 729 O O . THR A 1 94 ? 13.105 2.814 -10.907 1.00 90.62 94 THR A O 1
ATOM 732 N N . GLN A 1 95 ? 14.486 2.610 -12.661 1.00 90.62 95 GLN A N 1
ATOM 733 C CA . GLN A 1 95 ? 13.762 3.550 -13.525 1.00 90.62 95 GLN A CA 1
ATOM 734 C C . GLN A 1 95 ? 12.375 3.024 -13.914 1.00 90.62 95 GLN A C 1
ATOM 736 O O . GLN A 1 95 ? 11.401 3.772 -13.837 1.00 90.62 95 GLN A O 1
ATOM 741 N N . ILE A 1 96 ? 12.267 1.741 -14.281 1.00 92.19 96 ILE A N 1
ATOM 742 C CA . ILE A 1 96 ? 10.975 1.111 -14.598 1.00 92.19 96 ILE A CA 1
ATOM 743 C C . ILE A 1 96 ? 10.093 1.095 -13.349 1.00 92.19 96 ILE A C 1
ATOM 745 O O . ILE A 1 96 ? 8.914 1.444 -13.411 1.00 92.19 96 ILE A O 1
ATOM 749 N N . LEU A 1 97 ? 10.669 0.743 -12.199 1.00 93.19 97 LEU A N 1
ATOM 750 C CA . LEU A 1 97 ? 9.938 0.685 -10.942 1.00 93.19 97 LEU A CA 1
ATOM 751 C C . LEU A 1 97 ? 9.449 2.067 -10.498 1.00 93.19 97 LEU A C 1
ATOM 753 O O . LEU A 1 97 ? 8.297 2.208 -10.096 1.00 93.19 97 LEU A O 1
ATOM 757 N N . LEU A 1 98 ? 10.289 3.097 -10.635 1.00 94.12 98 LEU A N 1
ATOM 758 C CA . LEU A 1 98 ? 9.933 4.484 -10.348 1.00 94.12 98 LEU A CA 1
ATOM 759 C C . LEU A 1 98 ? 8.765 4.951 -11.224 1.00 94.12 98 LEU A C 1
ATOM 761 O O . LEU A 1 98 ? 7.796 5.497 -10.702 1.00 94.12 98 LEU A O 1
ATOM 765 N N . ALA A 1 99 ? 8.831 4.698 -12.535 1.00 94.50 99 ALA A N 1
ATOM 766 C CA . ALA A 1 99 ? 7.758 5.042 -13.467 1.00 94.50 99 ALA A CA 1
ATOM 767 C C . ALA A 1 99 ? 6.454 4.299 -13.137 1.00 94.50 99 ALA A C 1
ATOM 769 O O . ALA A 1 99 ? 5.375 4.888 -13.157 1.00 94.50 99 ALA A O 1
ATOM 770 N N . THR A 1 100 ? 6.554 3.024 -12.763 1.00 95.62 100 THR A N 1
ATOM 771 C CA . THR A 1 100 ? 5.399 2.199 -12.391 1.00 95.62 100 THR A CA 1
ATOM 772 C C . THR A 1 100 ? 4.744 2.697 -11.101 1.00 95.62 100 THR A C 1
ATOM 774 O O . THR A 1 100 ? 3.524 2.848 -11.041 1.00 95.62 100 THR A O 1
ATOM 777 N N . LEU A 1 101 ? 5.544 3.018 -10.080 1.00 96.75 101 LEU A N 1
ATOM 778 C CA . LEU A 1 101 ? 5.059 3.605 -8.830 1.00 96.75 101 LEU A CA 1
ATOM 779 C C . LEU A 1 101 ? 4.437 4.986 -9.062 1.00 96.75 101 LEU A C 1
ATOM 781 O O . LEU A 1 101 ? 3.393 5.285 -8.486 1.00 96.75 101 LEU A O 1
ATOM 785 N N . GLN A 1 102 ? 5.037 5.815 -9.921 1.00 97.19 102 GLN A N 1
ATOM 786 C CA . GLN A 1 102 ? 4.460 7.106 -10.293 1.00 97.19 102 GLN A CA 1
ATOM 787 C C . GLN A 1 102 ? 3.120 6.927 -11.007 1.00 97.19 102 GLN A C 1
ATOM 789 O O . GLN A 1 102 ? 2.180 7.663 -10.718 1.00 97.19 102 GLN A O 1
ATOM 794 N N . GLN A 1 103 ? 2.987 5.925 -11.877 1.00 97.25 103 GLN A N 1
ATOM 795 C CA . GLN A 1 103 ? 1.711 5.644 -12.525 1.00 97.25 103 GLN A CA 1
ATOM 796 C C . GLN A 1 103 ? 0.649 5.167 -11.528 1.00 97.25 103 GLN A C 1
ATOM 798 O O . GLN A 1 103 ? -0.496 5.606 -11.607 1.00 97.25 103 GLN A O 1
ATOM 803 N N . LEU A 1 104 ? 1.023 4.350 -10.537 1.00 97.38 104 LEU A N 1
ATOM 804 C CA . LEU A 1 104 ? 0.124 3.993 -9.437 1.00 97.38 104 LEU A CA 1
ATOM 805 C C . LEU A 1 104 ? -0.345 5.242 -8.669 1.00 97.38 104 LEU A C 1
ATOM 807 O O . LEU A 1 104 ? -1.537 5.379 -8.402 1.00 97.38 104 LEU A O 1
ATOM 811 N N . VAL A 1 105 ? 0.557 6.181 -8.361 1.00 97.44 105 VAL A N 1
ATOM 812 C CA . VAL A 1 105 ? 0.193 7.467 -7.736 1.00 97.44 105 VAL A CA 1
ATOM 813 C C . VAL A 1 105 ? -0.778 8.257 -8.613 1.00 97.44 105 VAL A C 1
ATOM 815 O O . VAL A 1 105 ? -1.798 8.729 -8.112 1.00 97.44 105 VAL A O 1
ATOM 818 N N . ASN A 1 106 ? -0.505 8.361 -9.915 1.00 97.31 106 ASN A N 1
ATOM 819 C CA . ASN A 1 106 ? -1.370 9.071 -10.858 1.00 97.31 106 ASN A CA 1
ATOM 820 C C . ASN A 1 106 ? -2.789 8.488 -10.861 1.00 97.31 106 ASN A C 1
ATOM 822 O O . ASN A 1 106 ? -3.759 9.239 -10.856 1.00 97.31 106 ASN A O 1
ATOM 826 N N . LEU A 1 107 ? -2.927 7.160 -10.806 1.00 97.06 107 LEU A N 1
ATOM 827 C CA . LEU A 1 107 ? -4.238 6.515 -10.730 1.00 97.06 107 LEU A CA 1
ATOM 828 C C . LEU A 1 107 ? -4.967 6.816 -9.418 1.00 97.06 107 LEU A C 1
ATOM 830 O O . LEU A 1 107 ? -6.173 7.051 -9.441 1.00 97.06 107 LEU A O 1
ATOM 834 N N . PHE A 1 108 ? -4.267 6.870 -8.285 1.00 96.69 108 PHE A N 1
ATOM 835 C CA . PHE A 1 108 ? -4.873 7.313 -7.025 1.00 96.69 108 PHE A CA 1
ATOM 836 C C . PHE A 1 108 ? -5.387 8.759 -7.136 1.00 96.69 108 PHE A C 1
ATOM 838 O O . PHE A 1 108 ? -6.517 9.040 -6.738 1.00 96.69 108 PHE A O 1
ATOM 845 N N . VAL A 1 109 ? -4.601 9.662 -7.729 1.00 96.69 109 VAL A N 1
ATOM 846 C CA . VAL A 1 109 ? -4.993 11.067 -7.945 1.00 96.69 109 VAL A CA 1
ATOM 847 C C . VAL A 1 109 ? -6.197 11.181 -8.887 1.00 96.69 109 VAL A C 1
ATOM 849 O O . VAL A 1 109 ? -7.162 11.864 -8.555 1.00 96.69 109 VAL A O 1
ATOM 852 N N . ILE A 1 110 ? -6.205 10.464 -10.016 1.00 95.44 110 ILE A N 1
ATOM 853 C CA . ILE A 1 110 ? -7.316 10.480 -10.989 1.00 95.44 110 ILE A CA 1
ATOM 854 C C . ILE A 1 110 ? -8.626 9.978 -10.367 1.00 95.44 110 ILE A C 1
ATOM 856 O O . ILE A 1 110 ? -9.693 10.498 -10.680 1.00 95.44 110 ILE A O 1
ATOM 860 N N . ASN A 1 111 ? -8.560 9.013 -9.445 1.00 94.50 111 ASN A N 1
ATOM 861 C CA . ASN A 1 111 ? -9.729 8.541 -8.695 1.00 94.50 111 ASN A CA 1
ATOM 862 C C . ASN A 1 111 ? -10.121 9.466 -7.524 1.00 94.50 111 ASN A C 1
ATOM 864 O O . ASN A 1 111 ? -10.950 9.096 -6.695 1.00 94.50 111 ASN A O 1
ATOM 868 N N . GLY A 1 112 ? -9.523 10.657 -7.423 1.00 94.75 112 GLY A N 1
ATOM 869 C CA . GLY A 1 112 ? -9.836 11.647 -6.395 1.00 94.75 112 GLY A CA 1
ATOM 870 C C . GLY A 1 112 ? -9.334 11.281 -4.998 1.00 94.75 112 GLY A C 1
ATOM 871 O O . GLY A 1 112 ? -9.800 11.855 -4.015 1.00 94.75 112 GLY A O 1
ATOM 872 N N . PHE A 1 113 ? -8.398 10.333 -4.872 1.00 95.56 113 PHE A N 1
ATOM 873 C CA . PHE A 1 113 ? -7.863 9.947 -3.566 1.00 95.56 113 PHE A CA 1
ATOM 874 C C . PHE A 1 113 ? -6.987 11.037 -2.951 1.00 95.56 113 PHE A C 1
ATOM 876 O O . PHE A 1 113 ? -6.978 11.192 -1.737 1.00 95.56 113 PHE A O 1
ATOM 883 N N . ALA A 1 114 ? -6.228 11.762 -3.766 1.00 96.44 114 ALA A N 1
ATOM 884 C CA . ALA A 1 114 ? -5.347 12.845 -3.348 1.00 96.44 114 ALA A CA 1
ATOM 885 C C . ALA A 1 114 ? -5.397 13.962 -4.391 1.00 96.44 114 ALA A C 1
ATOM 887 O O . ALA A 1 114 ? -5.738 13.711 -5.545 1.00 96.44 114 ALA A O 1
ATOM 888 N N . TRP A 1 115 ? -5.051 15.185 -3.992 1.00 95.25 115 TRP A N 1
ATOM 889 C CA . TRP A 1 115 ? -5.009 16.321 -4.919 1.00 95.25 115 TRP A CA 1
ATOM 890 C C . TRP A 1 115 ? -3.819 16.224 -5.868 1.00 95.25 115 TRP A C 1
ATOM 892 O O . TRP A 1 115 ? -3.946 16.491 -7.056 1.00 95.25 115 TRP A O 1
ATOM 902 N N . GLU A 1 116 ? -2.670 15.813 -5.337 1.00 96.25 116 GLU A N 1
ATOM 903 C CA . GLU A 1 116 ? -1.425 15.647 -6.083 1.00 96.25 116 GLU A CA 1
ATOM 904 C C . GLU A 1 116 ? -0.610 14.507 -5.473 1.00 96.25 116 GLU A C 1
ATOM 906 O O . GLU A 1 116 ? -0.794 14.145 -4.304 1.00 96.25 116 GLU A O 1
ATOM 911 N N . GLY A 1 117 ? 0.340 13.973 -6.235 1.00 96.06 117 GLY A N 1
ATOM 912 C CA . GLY A 1 117 ? 1.296 13.026 -5.693 1.00 96.06 117 GLY A CA 1
ATOM 913 C C . GLY A 1 117 ? 2.519 12.822 -6.571 1.00 96.06 117 GLY A C 1
ATOM 914 O O . GLY A 1 117 ? 2.462 12.936 -7.795 1.00 96.06 117 GLY A O 1
ATOM 915 N N . ASN A 1 118 ? 3.637 12.491 -5.935 1.00 96.88 118 ASN A N 1
ATOM 916 C CA . ASN A 1 118 ? 4.895 12.247 -6.622 1.00 96.88 118 ASN A CA 1
ATOM 917 C C . ASN A 1 118 ? 5.694 11.126 -5.957 1.00 96.88 118 ASN A C 1
ATOM 919 O O . ASN A 1 118 ? 5.628 10.923 -4.743 1.00 96.88 118 ASN A O 1
ATOM 923 N N . VAL A 1 119 ? 6.500 10.443 -6.761 1.00 96.81 119 VAL A N 1
ATOM 924 C CA . VAL A 1 119 ? 7.465 9.434 -6.327 1.00 96.81 119 VAL A CA 1
ATOM 925 C C . VAL A 1 119 ? 8.866 9.941 -6.637 1.00 96.81 119 VAL A C 1
ATOM 927 O O . VAL A 1 119 ? 9.135 10.421 -7.735 1.00 96.81 119 VAL A O 1
ATOM 930 N N . SER A 1 120 ? 9.778 9.836 -5.679 1.00 95.94 120 SER A N 1
ATOM 931 C CA . SER A 1 120 ? 11.188 10.161 -5.869 1.00 95.94 120 SER A CA 1
ATOM 932 C C . SER A 1 120 ? 12.084 9.048 -5.343 1.00 95.94 120 SER A C 1
ATOM 934 O O . SER A 1 120 ? 11.856 8.499 -4.263 1.00 95.94 120 SER A O 1
ATOM 936 N N . LEU A 1 121 ? 13.150 8.756 -6.082 1.00 93.88 121 LEU A N 1
ATOM 937 C CA . LEU A 1 121 ? 14.227 7.897 -5.610 1.00 93.88 121 LEU A CA 1
ATOM 938 C C . LEU A 1 121 ? 15.068 8.680 -4.594 1.00 93.88 121 LEU A C 1
ATOM 940 O O . LEU A 1 121 ? 15.619 9.727 -4.919 1.00 93.88 121 LEU A O 1
ATOM 944 N N . THR A 1 122 ? 15.127 8.192 -3.359 1.00 90.88 122 THR A N 1
ATOM 945 C CA . THR A 1 122 ? 15.872 8.836 -2.260 1.00 90.88 122 THR A CA 1
ATOM 946 C C . THR A 1 122 ? 17.286 8.281 -2.173 1.00 90.88 122 THR A C 1
ATOM 948 O O . THR A 1 122 ? 18.238 9.018 -1.928 1.00 90.88 122 THR A O 1
ATOM 951 N N . LYS A 1 123 ? 17.430 6.979 -2.430 1.00 88.00 123 LYS A N 1
ATOM 952 C CA . LYS A 1 123 ? 18.714 6.288 -2.485 1.00 88.00 123 LYS A CA 1
ATOM 953 C C . LYS A 1 123 ? 18.657 5.211 -3.556 1.00 88.00 123 LYS A C 1
ATOM 955 O O . LYS A 1 123 ? 17.727 4.412 -3.572 1.00 88.00 123 LYS A O 1
ATOM 960 N N . GLU A 1 124 ? 19.646 5.182 -4.437 1.00 83.19 124 GLU A N 1
ATOM 961 C CA . GLU A 1 124 ? 19.802 4.086 -5.391 1.00 83.19 124 GLU A CA 1
ATOM 962 C C . GLU A 1 124 ? 20.516 2.910 -4.712 1.00 83.19 124 GLU A C 1
ATOM 964 O O . GLU A 1 124 ? 21.488 3.102 -3.973 1.00 83.19 124 GLU A O 1
ATOM 969 N N . GLY A 1 125 ? 20.007 1.696 -4.928 1.00 74.25 125 GLY A N 1
ATOM 970 C CA . GLY A 1 125 ? 20.637 0.470 -4.453 1.00 74.25 125 GLY A CA 1
ATOM 971 C C . GLY A 1 125 ? 22.007 0.232 -5.092 1.00 74.25 125 GLY A C 1
ATOM 972 O O . GLY A 1 125 ? 22.333 0.756 -6.159 1.00 74.25 125 GLY A O 1
ATOM 973 N N . THR A 1 126 ? 22.851 -0.558 -4.434 1.00 65.19 126 THR A N 1
ATOM 974 C CA . THR A 1 126 ? 24.196 -0.866 -4.930 1.00 65.19 126 THR A CA 1
ATOM 975 C C . THR A 1 126 ? 24.101 -1.628 -6.259 1.00 65.19 126 THR A C 1
ATOM 977 O O . THR A 1 126 ? 23.473 -2.682 -6.313 1.00 65.19 126 THR A O 1
ATOM 980 N N . LYS A 1 127 ? 24.787 -1.158 -7.316 1.00 56.25 127 LYS A N 1
ATOM 981 C CA . LYS A 1 127 ? 24.826 -1.745 -8.684 1.00 56.25 127 LYS A CA 1
ATOM 982 C C . LYS A 1 127 ? 25.326 -3.203 -8.791 1.00 56.25 127 LYS A C 1
ATOM 984 O O . LYS A 1 127 ? 25.557 -3.687 -9.894 1.00 56.25 127 LYS A O 1
ATOM 989 N N . LEU A 1 128 ? 25.520 -3.906 -7.675 1.00 54.03 128 LEU A N 1
ATOM 990 C CA . LEU A 1 128 ? 26.023 -5.283 -7.631 1.00 54.03 128 LEU A CA 1
ATOM 991 C C . LEU A 1 128 ? 25.099 -6.284 -8.351 1.00 54.03 128 LEU A C 1
ATOM 993 O O . LEU A 1 128 ? 25.565 -7.339 -8.764 1.00 54.03 128 LEU A O 1
ATOM 997 N N . MET A 1 129 ? 23.825 -5.937 -8.560 1.00 55.03 129 MET A N 1
ATOM 998 C CA . MET A 1 129 ? 22.883 -6.675 -9.405 1.00 55.03 129 MET A CA 1
ATOM 999 C C . MET A 1 129 ? 22.546 -5.816 -10.634 1.00 55.03 129 MET A C 1
ATOM 1001 O O . MET A 1 129 ? 21.664 -4.958 -10.569 1.00 55.03 129 MET A O 1
ATOM 1005 N N . LEU A 1 130 ? 23.263 -5.998 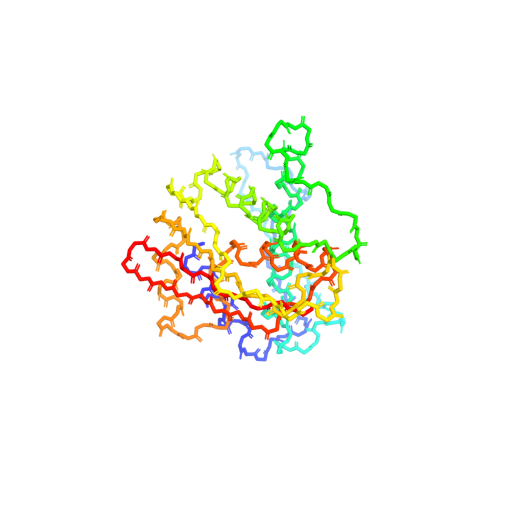-11.750 1.00 56.38 130 LEU A N 1
ATOM 1006 C CA . LEU A 1 130 ? 22.963 -5.296 -13.006 1.00 56.38 130 LEU A CA 1
ATOM 1007 C C . LEU A 1 130 ? 21.492 -5.522 -13.397 1.00 56.38 130 LEU A C 1
ATOM 1009 O O . LEU A 1 130 ? 21.083 -6.648 -13.658 1.00 56.38 130 LEU A O 1
ATOM 1013 N N . GLY A 1 131 ? 20.707 -4.442 -13.436 1.00 67.81 131 GLY A N 1
ATOM 1014 C CA . GLY A 1 131 ? 19.305 -4.464 -13.866 1.00 67.81 131 GLY A CA 1
ATOM 1015 C C . GLY A 1 131 ? 18.261 -4.574 -12.751 1.00 67.81 131 GLY A C 1
ATOM 1016 O O . GLY A 1 131 ? 17.080 -4.457 -13.061 1.00 67.81 131 GLY A O 1
ATOM 1017 N N . SER A 1 132 ? 18.661 -4.722 -11.481 1.00 79.06 132 SER A N 1
ATOM 1018 C CA . SER A 1 132 ? 17.739 -4.791 -10.337 1.00 79.06 132 SER A CA 1
ATOM 1019 C C . SER A 1 132 ? 17.707 -3.486 -9.534 1.00 79.06 132 SER A C 1
ATOM 1021 O O . SER A 1 132 ? 18.714 -2.795 -9.400 1.00 79.06 132 SER A O 1
ATOM 1023 N N . ALA A 1 133 ? 16.548 -3.170 -8.961 1.00 83.62 133 ALA A N 1
ATOM 1024 C CA . ALA A 1 133 ? 16.319 -2.053 -8.050 1.00 83.62 133 ALA A CA 1
ATOM 1025 C C . ALA A 1 133 ? 16.565 -2.412 -6.570 1.00 83.62 133 ALA A C 1
ATOM 1027 O O . ALA A 1 133 ? 16.339 -1.573 -5.696 1.00 83.62 133 ALA A O 1
ATOM 1028 N N . ALA A 1 134 ? 17.013 -3.636 -6.267 1.00 86.88 134 ALA A N 1
ATOM 1029 C CA . ALA A 1 134 ? 17.256 -4.104 -4.903 1.00 86.88 134 ALA A CA 1
ATOM 1030 C C . ALA A 1 134 ? 18.174 -3.150 -4.112 1.00 86.88 134 ALA A C 1
ATOM 1032 O O . ALA A 1 134 ? 19.201 -2.687 -4.604 1.00 86.88 134 ALA A O 1
ATOM 1033 N N . GLY A 1 135 ? 17.800 -2.849 -2.870 1.00 87.25 135 GLY A N 1
ATOM 1034 C CA . GLY A 1 135 ? 18.485 -1.892 -1.997 1.00 87.25 135 GLY A CA 1
ATOM 1035 C C . GLY A 1 135 ? 18.118 -0.424 -2.238 1.00 87.25 135 GLY A C 1
ATOM 1036 O O . GLY A 1 135 ? 18.626 0.439 -1.522 1.00 87.25 135 GLY A O 1
ATOM 1037 N N . SER A 1 136 ? 17.258 -0.125 -3.218 1.00 91.75 136 SER A N 1
ATOM 1038 C CA . SER A 1 136 ? 16.793 1.240 -3.480 1.00 91.75 136 SER A CA 1
ATOM 1039 C C . SER A 1 136 ? 15.748 1.691 -2.459 1.00 91.75 136 SER A C 1
ATOM 1041 O O . SER A 1 136 ? 14.925 0.902 -1.990 1.00 91.75 136 SER A O 1
ATOM 1043 N N . GLU A 1 137 ? 15.763 2.983 -2.144 1.00 94.56 137 GLU A N 1
ATOM 1044 C CA . GLU A 1 137 ? 14.803 3.642 -1.263 1.00 94.56 137 GLU A CA 1
ATOM 1045 C C . GLU A 1 137 ? 13.959 4.640 -2.050 1.00 94.56 137 GLU A C 1
ATOM 1047 O O . GLU A 1 137 ? 14.484 5.551 -2.699 1.00 94.56 137 GLU A O 1
ATOM 1052 N N . PHE A 1 138 ? 12.643 4.497 -1.950 1.00 96.25 138 PHE A N 1
ATOM 1053 C CA . PHE A 1 138 ? 11.671 5.360 -2.603 1.00 96.25 138 PHE A CA 1
ATOM 1054 C C . PHE A 1 138 ? 10.927 6.184 -1.558 1.00 96.25 138 PHE A C 1
ATOM 1056 O O . PHE A 1 138 ? 10.562 5.686 -0.493 1.00 96.25 138 PHE A O 1
ATOM 1063 N N . THR A 1 139 ? 10.666 7.442 -1.899 1.00 97.19 139 THR A N 1
ATOM 1064 C CA . THR A 1 139 ? 9.759 8.315 -1.159 1.00 97.19 139 THR A CA 1
ATOM 1065 C C . THR A 1 139 ? 8.571 8.635 -2.050 1.00 97.19 139 THR A C 1
ATOM 1067 O O . THR A 1 139 ? 8.743 9.121 -3.165 1.00 97.19 139 THR A O 1
ATOM 1070 N N . VAL A 1 140 ? 7.367 8.408 -1.546 1.00 97.19 140 VAL A N 1
ATOM 1071 C CA . VAL A 1 140 ? 6.112 8.824 -2.166 1.00 97.19 140 VAL A CA 1
ATOM 1072 C C . VAL A 1 140 ? 5.481 9.896 -1.307 1.00 97.19 140 VAL A C 1
ATOM 1074 O O . VAL A 1 140 ? 5.370 9.729 -0.095 1.00 97.19 140 VAL A O 1
ATOM 1077 N N . LYS A 1 141 ? 5.048 10.988 -1.926 1.00 97.00 141 LYS A N 1
ATOM 1078 C CA . LYS A 1 141 ? 4.287 12.039 -1.2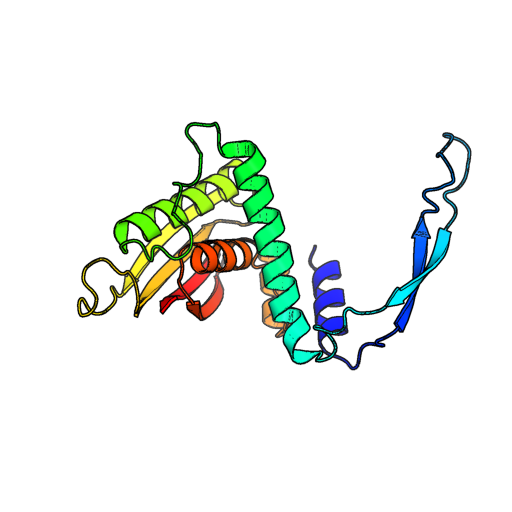56 1.00 97.00 141 LYS A CA 1
ATOM 1079 C C . LYS A 1 141 ? 2.925 12.158 -1.910 1.00 97.00 141 LYS A C 1
ATOM 1081 O O . LYS A 1 141 ? 2.842 12.215 -3.133 1.00 97.00 141 LYS A O 1
ATOM 1086 N N . LEU A 1 142 ? 1.883 12.214 -1.093 1.00 97.25 142 LEU A N 1
ATOM 1087 C CA . LEU A 1 142 ? 0.513 12.500 -1.502 1.00 97.25 142 LEU A CA 1
ATOM 1088 C C . LEU A 1 142 ? 0.054 13.772 -0.792 1.00 97.25 142 LEU A C 1
ATOM 1090 O O . LEU A 1 142 ? 0.164 13.880 0.432 1.00 97.25 142 LEU A O 1
ATOM 1094 N N . SER A 1 143 ? -0.453 14.734 -1.558 1.00 96.94 143 SER A N 1
ATOM 1095 C CA . SER A 1 143 ? -0.992 15.994 -1.050 1.00 96.94 143 SER A CA 1
ATOM 1096 C C . SER A 1 143 ? -2.492 15.868 -0.808 1.00 96.94 143 SER A C 1
ATOM 1098 O O . SER A 1 143 ? -3.247 15.485 -1.701 1.00 96.94 143 SER A O 1
ATOM 1100 N N . SER A 1 144 ? -2.918 16.206 0.406 1.00 94.31 144 SER A N 1
ATOM 1101 C CA . SER A 1 144 ? -4.304 16.177 0.881 1.00 94.31 144 SER A CA 1
ATOM 1102 C C . SER A 1 144 ? -5.044 14.870 0.552 1.00 94.31 144 SER A C 1
ATOM 1104 O O . SER A 1 144 ? -6.105 14.915 -0.072 1.00 94.31 144 SER A O 1
ATOM 1106 N N . PRO A 1 145 ? -4.510 13.690 0.935 1.00 95.31 145 PRO A N 1
ATOM 1107 C CA . PRO A 1 145 ? -5.196 12.434 0.671 1.00 95.31 145 PRO A CA 1
ATOM 1108 C C . PRO A 1 145 ? -6.500 12.333 1.472 1.00 95.31 145 PRO A C 1
ATOM 1110 O O . PRO A 1 145 ? -6.594 12.814 2.605 1.00 95.31 145 PRO A O 1
ATOM 1113 N N . ALA A 1 146 ? -7.489 11.626 0.929 1.00 93.88 146 ALA A N 1
ATOM 1114 C CA . ALA A 1 146 ? -8.802 11.404 1.534 1.00 93.88 146 ALA A CA 1
ATOM 1115 C C . ALA A 1 146 ? -8.716 10.756 2.929 1.00 93.88 146 ALA A C 1
ATOM 1117 O O . ALA A 1 146 ? -9.620 10.888 3.756 1.00 93.88 146 ALA A O 1
ATOM 1118 N N . THR A 1 147 ? -7.614 10.062 3.219 1.00 92.44 147 THR A N 1
ATOM 1119 C CA . THR A 1 147 ? -7.351 9.411 4.503 1.00 92.44 147 THR A CA 1
ATOM 1120 C C . THR A 1 147 ? -6.594 10.260 5.511 1.00 92.44 147 THR A C 1
ATOM 1122 O O . THR A 1 147 ? -6.494 9.810 6.653 1.00 92.44 147 THR A O 1
ATOM 1125 N N . LEU A 1 148 ? -6.120 11.462 5.163 1.00 92.94 148 LEU A N 1
ATOM 1126 C CA . LEU A 1 148 ? -5.188 12.267 5.966 1.00 92.94 148 LEU A CA 1
ATOM 1127 C C . LEU A 1 148 ? -5.563 12.331 7.454 1.00 92.94 148 LEU A C 1
ATOM 1129 O O . LEU A 1 148 ? -4.801 11.883 8.310 1.00 92.94 148 LEU A O 1
ATOM 1133 N N . TRP A 1 149 ? -6.768 12.817 7.764 1.00 90.94 149 TRP A N 1
ATOM 1134 C CA . TRP A 1 149 ? -7.249 12.972 9.142 1.00 90.94 149 TRP A CA 1
ATOM 1135 C C . TRP A 1 149 ? -7.311 11.643 9.893 1.00 90.94 149 TRP A C 1
ATOM 1137 O O . TRP A 1 149 ? -6.876 11.525 11.039 1.00 90.94 149 TRP A O 1
ATOM 1147 N N . SER A 1 150 ? -7.829 10.610 9.228 1.00 92.25 150 SER A N 1
ATOM 1148 C CA . SER A 1 150 ? -7.934 9.279 9.820 1.00 92.25 150 SER A CA 1
ATOM 1149 C C . SER A 1 150 ? -6.568 8.623 10.030 1.00 92.25 150 SER A C 1
ATOM 1151 O O . SER A 1 150 ? -6.353 7.981 11.054 1.00 92.25 150 SER A O 1
ATOM 1153 N N . GLY A 1 151 ? -5.631 8.823 9.102 1.00 91.69 151 GLY A N 1
ATOM 1154 C CA . GLY A 1 151 ? -4.264 8.327 9.184 1.00 91.69 151 GLY A CA 1
ATOM 1155 C C . GLY A 1 151 ? -3.487 8.990 10.317 1.00 91.69 151 GLY A C 1
ATOM 1156 O O . GLY A 1 151 ? -2.865 8.293 11.120 1.00 91.69 151 GLY A O 1
ATOM 1157 N N . GLN A 1 152 ? -3.605 10.314 10.458 1.00 91.88 152 GLN A N 1
ATOM 1158 C CA . GLN A 1 152 ? -3.032 11.069 11.577 1.00 91.88 152 GLN A CA 1
ATOM 1159 C C . GLN A 1 152 ? -3.555 10.567 12.927 1.00 91.88 152 GLN A C 1
ATOM 1161 O O . GLN A 1 152 ? -2.763 10.272 13.825 1.00 91.88 152 GLN A O 1
ATOM 1166 N N . ALA A 1 153 ? -4.874 10.401 13.059 1.00 91.69 153 ALA A N 1
ATOM 1167 C CA . ALA A 1 153 ? -5.488 9.922 14.293 1.00 91.69 153 ALA A CA 1
ATOM 1168 C C . ALA A 1 153 ? -5.046 8.489 14.655 1.00 91.69 153 ALA A C 1
ATOM 1170 O O . ALA A 1 153 ? -4.728 8.210 15.813 1.00 91.69 153 ALA A O 1
ATOM 1171 N N . LEU A 1 154 ? -4.974 7.576 13.678 1.00 90.81 154 LEU A N 1
ATOM 1172 C CA . LEU A 1 154 ? -4.498 6.203 13.900 1.00 90.81 154 LEU A CA 1
ATOM 1173 C C . LEU A 1 154 ? -3.014 6.161 1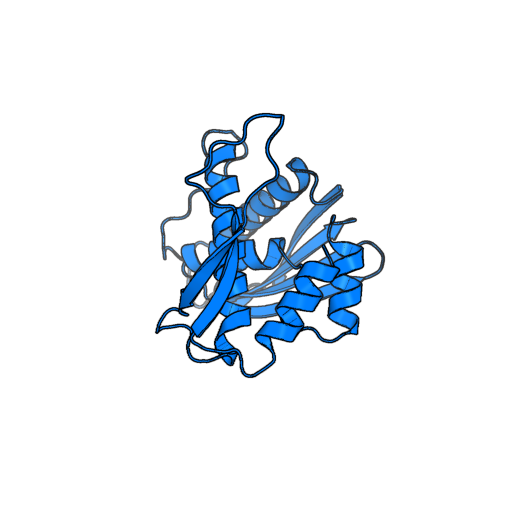4.278 1.00 90.81 154 LEU A C 1
ATOM 1175 O O . LEU A 1 154 ? -2.633 5.416 15.182 1.00 90.81 154 LEU A O 1
ATOM 1179 N N . LYS A 1 155 ? -2.185 6.998 13.641 1.00 89.31 155 LYS A N 1
ATOM 1180 C CA . LYS A 1 155 ? -0.757 7.109 13.959 1.00 89.31 155 LYS A CA 1
ATOM 1181 C C . LYS A 1 155 ? -0.533 7.611 15.386 1.00 89.31 155 LYS A C 1
ATOM 1183 O O . LYS A 1 155 ? 0.267 7.024 16.110 1.00 89.31 155 LYS A O 1
ATOM 1188 N N . GLN A 1 156 ? -1.263 8.641 15.818 1.00 89.94 156 GLN A N 1
ATOM 1189 C CA . GLN A 1 156 ? -1.195 9.142 17.199 1.00 89.94 156 GLN A CA 1
ATOM 1190 C C . GLN A 1 156 ? -1.583 8.067 18.223 1.00 89.94 156 GLN A C 1
ATOM 1192 O O . GLN A 1 156 ? -0.981 7.980 19.291 1.00 89.94 156 GLN A O 1
ATOM 1197 N N . ARG A 1 157 ? -2.540 7.199 17.873 1.00 89.12 157 ARG A N 1
ATOM 1198 C CA . ARG A 1 157 ? -2.950 6.051 18.695 1.00 89.12 157 ARG A CA 1
ATOM 1199 C C . ARG A 1 157 ? -2.018 4.841 18.600 1.00 89.12 157 ARG A C 1
ATOM 1201 O O . ARG A 1 157 ? -2.301 3.835 19.241 1.00 89.12 157 ARG A O 1
ATOM 1208 N N . LYS A 1 158 ? -0.931 4.915 17.821 1.00 88.38 158 LYS A N 1
ATOM 1209 C CA . LYS A 1 158 ? -0.004 3.796 17.569 1.00 88.38 158 LYS A CA 1
ATOM 1210 C C . LYS A 1 158 ? -0.735 2.524 17.106 1.00 88.38 158 LYS A C 1
ATOM 1212 O O . LYS A 1 158 ? -0.401 1.419 17.526 1.00 88.38 158 LYS A O 1
ATOM 1217 N N . ALA A 1 159 ? -1.760 2.684 16.266 1.00 86.31 159 ALA A N 1
ATOM 1218 C CA . ALA A 1 159 ? -2.539 1.564 15.748 1.00 86.31 159 ALA A CA 1
ATOM 1219 C C . ALA A 1 159 ? -1.668 0.628 14.887 1.00 86.31 159 ALA A C 1
ATOM 1221 O O . ALA A 1 159 ? -0.872 1.101 14.076 1.00 86.31 159 ALA A O 1
ATOM 1222 N N . LYS A 1 160 ? -1.858 -0.695 15.025 1.00 85.00 160 LYS A N 1
ATOM 1223 C CA . LYS A 1 160 ? -1.157 -1.710 14.209 1.00 85.00 160 LYS A CA 1
ATOM 1224 C C . LYS A 1 160 ? -1.528 -1.630 12.723 1.00 85.00 160 LYS A C 1
ATOM 1226 O O . LYS A 1 160 ? -0.703 -1.925 11.865 1.00 85.00 160 LYS A O 1
ATOM 1231 N N . THR A 1 161 ? -2.759 -1.211 12.435 1.00 83.31 161 THR A N 1
ATOM 1232 C CA . THR A 1 161 ? -3.299 -1.078 11.080 1.00 83.31 161 THR A CA 1
ATOM 1233 C C . THR A 1 161 ? -3.561 0.397 10.786 1.00 83.31 161 THR A C 1
ATOM 1235 O O . THR A 1 161 ? -4.320 1.050 11.503 1.00 83.31 161 THR A O 1
ATOM 1238 N N . LEU A 1 162 ? -2.938 0.925 9.730 1.00 86.88 162 LEU A N 1
ATOM 1239 C CA . LEU A 1 162 ? -3.083 2.318 9.294 1.00 86.88 162 LEU A CA 1
ATOM 1240 C C . LEU A 1 162 ? -3.975 2.434 8.049 1.00 86.88 162 LEU A C 1
ATOM 1242 O O . LEU A 1 162 ? -4.255 1.441 7.382 1.00 86.88 162 LEU A O 1
ATOM 1246 N N . ASN A 1 163 ? -4.398 3.658 7.719 1.00 90.44 163 ASN A N 1
ATOM 1247 C CA . ASN A 1 163 ? -5.181 3.987 6.513 1.00 90.44 163 ASN A CA 1
ATOM 1248 C C . ASN A 1 163 ? -4.291 4.346 5.312 1.00 90.44 163 ASN A C 1
ATOM 1250 O O . ASN A 1 163 ? -4.623 5.223 4.522 1.00 90.44 163 ASN A O 1
ATOM 1254 N N . ASP A 1 164 ? -3.162 3.661 5.180 1.00 91.44 164 ASP A N 1
ATOM 1255 C CA . ASP A 1 164 ? -2.123 3.855 4.166 1.00 91.44 164 ASP A CA 1
ATOM 1256 C C . ASP A 1 164 ? -2.418 3.048 2.885 1.00 91.44 164 ASP A C 1
ATOM 1258 O O . ASP A 1 164 ? -1.653 2.181 2.460 1.00 91.44 164 ASP A O 1
ATOM 1262 N N . PHE A 1 165 ? -3.579 3.289 2.265 1.00 94.69 165 PHE A N 1
ATOM 1263 C CA . PHE A 1 165 ? -4.055 2.506 1.112 1.00 94.69 165 PHE A CA 1
ATOM 1264 C C . PHE A 1 165 ? -3.069 2.466 -0.060 1.00 94.69 165 PHE A C 1
ATOM 1266 O O . PHE A 1 165 ? -2.908 1.418 -0.695 1.00 94.69 165 PHE A O 1
ATOM 1273 N N . PHE A 1 166 ? -2.383 3.582 -0.321 1.00 95.25 166 PHE A N 1
ATOM 1274 C CA . PHE A 1 166 ? -1.336 3.626 -1.332 1.00 95.25 166 PHE A CA 1
ATOM 1275 C C . PHE A 1 166 ? -0.204 2.651 -0.991 1.00 95.25 166 PHE A C 1
ATOM 1277 O O . PHE A 1 166 ? 0.157 1.822 -1.821 1.00 95.25 166 PHE A O 1
ATOM 1284 N N . MET A 1 167 ? 0.314 2.690 0.242 1.00 95.19 167 MET A N 1
ATOM 1285 C CA . MET A 1 167 ? 1.423 1.831 0.663 1.00 95.19 167 MET A CA 1
ATOM 1286 C C . MET A 1 167 ? 1.049 0.346 0.611 1.00 95.19 167 MET A C 1
ATOM 1288 O O . MET A 1 167 ? 1.856 -0.479 0.185 1.00 95.19 167 MET A O 1
ATOM 1292 N N . LYS A 1 168 ? -0.185 -0.013 0.980 1.00 95.81 168 LYS A N 1
ATOM 1293 C CA . LYS A 1 168 ? -0.694 -1.388 0.830 1.00 95.81 168 LYS A CA 1
ATOM 1294 C C . LYS A 1 168 ? -0.679 -1.847 -0.626 1.00 95.81 168 LYS A C 1
ATOM 1296 O O . LYS A 1 168 ? -0.181 -2.928 -0.921 1.00 95.81 168 LYS A O 1
ATOM 1301 N N . SER A 1 169 ? -1.169 -1.006 -1.532 1.00 96.50 169 SER A N 1
ATOM 1302 C CA . SER A 1 169 ? -1.213 -1.309 -2.969 1.00 96.50 169 SER A CA 1
ATOM 1303 C C . SER A 1 169 ? 0.194 -1.382 -3.570 1.00 96.50 169 SER A C 1
ATOM 1305 O O . SER A 1 169 ? 0.509 -2.306 -4.317 1.00 96.50 169 SER A O 1
ATOM 1307 N N . ALA A 1 170 ? 1.076 -0.460 -3.177 1.00 96.12 170 ALA A N 1
ATOM 1308 C CA . ALA A 1 170 ? 2.471 -0.439 -3.596 1.00 96.12 170 ALA A CA 1
ATOM 1309 C C . ALA A 1 170 ? 3.228 -1.690 -3.128 1.00 96.12 170 ALA A C 1
ATOM 1311 O O . ALA A 1 170 ? 3.950 -2.279 -3.921 1.00 96.12 170 ALA A O 1
ATOM 1312 N N . LYS A 1 171 ? 3.029 -2.158 -1.886 1.00 95.94 171 LYS A N 1
ATOM 1313 C CA . LYS A 1 171 ? 3.633 -3.414 -1.397 1.00 95.94 171 LYS A CA 1
ATOM 1314 C C . LYS A 1 171 ? 3.262 -4.608 -2.270 1.00 95.94 171 LYS A C 1
ATOM 1316 O O . LYS A 1 171 ? 4.139 -5.395 -2.609 1.00 95.94 171 LYS A O 1
ATOM 1321 N N . VAL A 1 172 ? 1.992 -4.723 -2.658 1.00 95.81 172 VAL A N 1
ATOM 1322 C CA . VAL A 1 172 ? 1.531 -5.815 -3.527 1.00 95.81 172 VAL A CA 1
ATOM 1323 C C . VAL A 1 172 ? 2.121 -5.689 -4.929 1.00 95.81 172 VAL A C 1
ATOM 1325 O O . VAL A 1 172 ? 2.603 -6.678 -5.473 1.00 95.81 172 VAL A O 1
ATOM 1328 N N . LEU A 1 173 ? 2.153 -4.481 -5.496 1.00 95.50 173 LEU A N 1
ATOM 1329 C CA . LEU A 1 173 ? 2.783 -4.230 -6.793 1.00 95.50 173 LEU A CA 1
ATOM 1330 C C . LEU A 1 173 ? 4.268 -4.622 -6.784 1.00 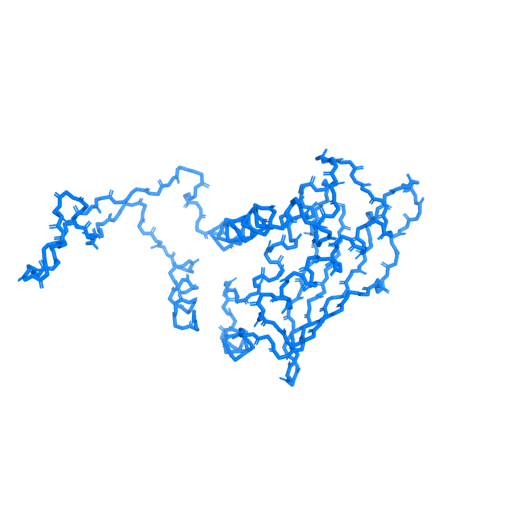95.50 173 LEU A C 1
ATOM 1332 O O . LEU A 1 173 ? 4.737 -5.298 -7.696 1.00 95.50 173 LEU A O 1
ATOM 1336 N N . LEU A 1 174 ? 4.998 -4.235 -5.737 1.00 95.38 174 LEU A N 1
ATOM 1337 C CA . LEU A 1 174 ? 6.412 -4.569 -5.556 1.00 95.38 174 LEU A CA 1
ATOM 1338 C C . LEU A 1 174 ? 6.617 -6.077 -5.386 1.00 95.38 174 LEU A C 1
ATOM 1340 O O . LEU A 1 174 ? 7.518 -6.635 -6.008 1.00 95.38 174 LEU A O 1
ATOM 1344 N N . ALA A 1 175 ? 5.751 -6.740 -4.616 1.00 94.75 175 ALA A N 1
ATOM 1345 C CA . ALA A 1 175 ? 5.779 -8.189 -4.448 1.00 94.75 175 ALA A CA 1
ATOM 1346 C C . ALA A 1 175 ? 5.558 -8.925 -5.779 1.00 94.75 175 ALA A C 1
ATOM 1348 O O . ALA A 1 175 ? 6.323 -9.832 -6.099 1.00 94.75 175 ALA A O 1
ATOM 1349 N N . ARG A 1 176 ? 4.587 -8.491 -6.598 1.00 93.94 176 ARG A N 1
ATOM 1350 C CA . ARG A 1 176 ? 4.371 -9.027 -7.959 1.00 93.94 176 ARG A CA 1
ATOM 1351 C C . ARG A 1 176 ? 5.592 -8.802 -8.851 1.00 93.94 176 ARG A C 1
ATOM 1353 O O . ARG A 1 176 ? 6.032 -9.712 -9.542 1.00 93.94 176 ARG A O 1
ATOM 1360 N N . ALA A 1 177 ? 6.232 -7.639 -8.741 1.00 93.00 177 ALA A N 1
ATOM 1361 C CA . ALA A 1 177 ? 7.485 -7.345 -9.436 1.00 93.00 177 ALA A CA 1
ATOM 1362 C C . ALA A 1 177 ? 8.701 -8.159 -8.929 1.00 93.00 177 ALA A C 1
ATOM 1364 O O . ALA A 1 177 ? 9.779 -8.061 -9.516 1.00 93.00 177 ALA A O 1
ATOM 1365 N N . GLY A 1 178 ? 8.557 -8.969 -7.872 1.00 93.31 178 GLY A N 1
ATOM 1366 C CA . GLY A 1 178 ? 9.623 -9.805 -7.308 1.00 93.31 178 GLY A CA 1
ATOM 1367 C C . GLY A 1 178 ? 10.483 -9.125 -6.240 1.00 93.31 178 GLY A C 1
ATOM 1368 O O . GLY A 1 178 ? 11.585 -9.598 -5.963 1.00 93.31 178 GLY A O 1
ATOM 1369 N N . TYR A 1 179 ? 10.014 -8.017 -5.664 1.00 93.62 179 TYR A N 1
ATOM 1370 C CA . TYR A 1 179 ? 10.693 -7.288 -4.594 1.00 93.62 179 TYR A CA 1
ATOM 1371 C C . TYR A 1 179 ? 10.025 -7.495 -3.240 1.00 93.62 179 TYR A C 1
ATOM 1373 O O . TYR A 1 179 ? 8.801 -7.545 -3.130 1.00 93.62 179 TYR A O 1
ATOM 1381 N N . ILE A 1 180 ? 10.837 -7.522 -2.186 1.00 92.19 180 ILE A N 1
ATOM 1382 C CA . ILE A 1 180 ? 10.361 -7.539 -0.803 1.00 92.19 180 ILE A CA 1
ATOM 1383 C C . ILE A 1 180 ? 10.603 -6.162 -0.195 1.00 92.19 180 ILE A C 1
ATOM 1385 O O . ILE A 1 180 ? 11.708 -5.627 -0.250 1.00 92.19 180 ILE A O 1
ATOM 1389 N N . VAL A 1 181 ? 9.577 -5.578 0.420 1.00 93.56 181 VAL A N 1
ATOM 1390 C CA . VAL A 1 181 ? 9.728 -4.324 1.165 1.00 93.56 181 VAL A CA 1
ATOM 1391 C C . VAL A 1 181 ? 10.357 -4.630 2.524 1.00 93.56 181 VAL A C 1
ATOM 1393 O O . VAL A 1 181 ? 9.718 -5.235 3.381 1.00 93.56 181 VAL A O 1
ATOM 1396 N N . THR A 1 182 ? 11.612 -4.225 2.719 1.00 92.62 182 THR A N 1
ATOM 1397 C CA . THR A 1 182 ? 12.387 -4.498 3.944 1.00 92.62 182 THR A CA 1
ATOM 1398 C C . THR A 1 182 ? 12.168 -3.456 5.026 1.00 92.62 182 THR A C 1
ATOM 1400 O O . THR A 1 182 ? 12.247 -3.757 6.215 1.00 92.62 182 THR A O 1
ATOM 1403 N N . SER A 1 183 ? 11.869 -2.226 4.621 1.00 92.81 183 SER A N 1
ATOM 1404 C CA . SER A 1 183 ? 11.499 -1.143 5.519 1.00 92.81 183 SER A CA 1
ATOM 1405 C C . SER A 1 183 ? 10.364 -0.349 4.887 1.00 92.81 183 SER A C 1
ATOM 1407 O O . SER A 1 183 ? 10.327 -0.158 3.672 1.00 92.81 183 SER A O 1
ATOM 1409 N N . ALA A 1 184 ? 9.414 0.090 5.705 1.00 93.25 184 ALA A N 1
ATOM 1410 C CA . ALA A 1 184 ? 8.366 1.003 5.282 1.00 93.25 184 ALA A CA 1
ATOM 1411 C C . ALA A 1 184 ? 7.974 1.897 6.455 1.00 93.25 184 ALA A C 1
ATOM 1413 O O . ALA A 1 184 ? 7.777 1.414 7.571 1.00 93.25 184 ALA A O 1
ATOM 1414 N N . SER A 1 185 ? 7.824 3.188 6.197 1.00 91.94 185 SER A N 1
ATOM 1415 C CA . SER A 1 185 ? 7.271 4.143 7.143 1.00 91.94 185 SER A CA 1
ATOM 1416 C C . SER A 1 185 ? 6.270 5.055 6.449 1.00 91.94 185 SER A C 1
ATOM 1418 O O . SER A 1 185 ? 6.454 5.461 5.302 1.00 91.94 185 SER A O 1
ATOM 1420 N N . THR A 1 186 ? 5.207 5.385 7.177 1.00 92.69 186 THR A N 1
ATOM 1421 C CA . THR A 1 186 ? 4.214 6.371 6.757 1.00 92.69 186 THR A CA 1
ATOM 1422 C C . THR A 1 186 ? 4.223 7.523 7.748 1.00 92.69 186 THR A C 1
ATOM 1424 O O . THR A 1 186 ? 4.022 7.376 8.964 1.00 92.69 186 THR A O 1
ATOM 1427 N N . GLU A 1 187 ? 4.488 8.708 7.230 1.00 92.50 187 GLU A N 1
ATOM 1428 C CA . GLU A 1 187 ? 4.486 9.957 7.961 1.00 92.50 187 GLU A CA 1
ATOM 1429 C C . GLU A 1 187 ? 3.360 10.847 7.469 1.00 92.50 187 GLU A C 1
ATOM 1431 O O . GLU A 1 187 ? 3.050 10.888 6.288 1.00 92.50 187 GLU A O 1
ATOM 1436 N N . TYR A 1 188 ? 2.730 11.550 8.403 1.00 92.25 188 TYR A N 1
ATOM 1437 C CA . TYR A 1 188 ? 1.729 12.550 8.086 1.00 92.25 188 TYR A CA 1
ATOM 1438 C C . TYR A 1 188 ? 2.267 13.876 8.598 1.00 92.25 188 TYR A C 1
ATOM 1440 O O . TYR A 1 188 ? 2.537 14.007 9.793 1.00 92.25 188 TYR A O 1
ATOM 1448 N N . THR A 1 189 ? 2.457 14.832 7.699 1.00 89.69 189 THR A N 1
ATOM 1449 C CA . THR A 1 189 ? 3.016 16.148 8.017 1.00 89.69 189 THR A CA 1
ATOM 1450 C C . THR A 1 189 ? 2.178 17.211 7.336 1.00 89.69 189 THR A C 1
ATOM 1452 O O . THR A 1 189 ? 2.042 17.188 6.115 1.00 89.69 189 THR A O 1
ATOM 1455 N N . ASN A 1 190 ? 1.631 18.153 8.106 1.00 88.75 190 ASN A N 1
ATOM 1456 C CA . ASN A 1 190 ? 0.695 19.163 7.607 1.00 88.75 190 ASN A CA 1
ATOM 1457 C C . ASN A 1 190 ? -0.465 18.507 6.835 1.00 88.75 190 ASN A C 1
ATOM 1459 O O . ASN A 1 190 ? -1.230 17.728 7.404 1.00 88.75 190 ASN A O 1
ATOM 1463 N N . ASN A 1 191 ? -0.563 18.798 5.538 1.00 93.50 191 ASN A N 1
ATOM 1464 C CA . ASN A 1 191 ? -1.548 18.252 4.617 1.00 93.50 191 ASN A CA 1
ATOM 1465 C C . ASN A 1 191 ? -1.023 17.074 3.777 1.00 93.50 191 ASN A C 1
ATOM 1467 O O . ASN A 1 191 ? -1.657 16.717 2.793 1.00 93.50 191 ASN A O 1
ATOM 1471 N N . GLN A 1 192 ? 0.123 16.483 4.117 1.00 94.44 192 GLN A N 1
ATOM 1472 C CA . GLN A 1 192 ? 0.767 15.452 3.303 1.00 94.44 192 GLN A CA 1
ATOM 1473 C C . GLN A 1 192 ? 0.820 14.103 4.011 1.00 94.44 192 GLN A C 1
ATOM 1475 O O . GLN A 1 192 ? 1.042 14.028 5.221 1.00 94.44 192 GLN A O 1
ATOM 1480 N N . GLU A 1 193 ? 0.681 13.044 3.221 1.00 95.31 193 GLU A N 1
ATOM 1481 C CA . GLU A 1 193 ? 1.108 11.690 3.567 1.00 95.31 193 GLU A CA 1
ATOM 1482 C C . GLU A 1 193 ? 2.416 11.396 2.824 1.00 95.31 193 GLU A C 1
ATOM 1484 O O . GLU A 1 193 ? 2.495 11.528 1.603 1.00 95.31 193 GLU A O 1
ATOM 1489 N N . ILE A 1 194 ? 3.453 11.023 3.567 1.00 95.81 194 ILE A N 1
ATOM 1490 C CA . ILE A 1 194 ? 4.790 10.719 3.068 1.00 95.81 194 ILE A CA 1
ATOM 1491 C C . ILE A 1 194 ? 5.084 9.259 3.393 1.00 95.81 194 ILE A C 1
ATOM 1493 O O . ILE A 1 194 ? 5.249 8.893 4.554 1.00 95.81 194 ILE A O 1
ATOM 1497 N N . ASN A 1 195 ? 5.169 8.427 2.365 1.00 95.62 195 ASN A N 1
ATOM 1498 C CA . ASN A 1 195 ? 5.519 7.020 2.477 1.00 95.62 195 ASN A CA 1
ATOM 1499 C C . ASN A 1 195 ? 6.973 6.834 2.051 1.00 95.62 195 ASN A C 1
ATOM 1501 O O . ASN A 1 195 ? 7.334 7.187 0.932 1.00 95.62 195 ASN A O 1
ATOM 1505 N N . LYS A 1 196 ? 7.809 6.275 2.922 1.00 96.00 196 LYS A N 1
ATOM 1506 C CA . LYS A 1 196 ? 9.193 5.913 2.600 1.00 96.00 196 LYS A CA 1
ATOM 1507 C C . LYS A 1 196 ? 9.345 4.413 2.705 1.00 96.00 196 LYS A C 1
ATOM 1509 O O . LYS A 1 196 ? 8.864 3.826 3.671 1.00 96.00 196 LYS A O 1
ATOM 1514 N N . PHE A 1 197 ? 10.002 3.790 1.739 1.00 96.06 197 PHE A N 1
ATOM 1515 C CA . PHE A 1 197 ? 10.240 2.355 1.793 1.00 96.06 197 PHE A CA 1
ATOM 1516 C C . PHE A 1 197 ? 11.511 1.943 1.060 1.00 96.06 197 PHE A C 1
ATOM 1518 O O . PHE A 1 197 ? 11.883 2.525 0.040 1.00 96.06 197 PHE A O 1
ATOM 1525 N N . THR A 1 198 ? 12.150 0.900 1.581 1.00 94.31 198 THR A N 1
ATOM 1526 C CA . THR A 1 198 ? 13.306 0.238 0.972 1.00 94.31 198 THR A CA 1
ATOM 1527 C C . THR A 1 198 ? 12.891 -1.131 0.459 1.00 94.31 198 THR A C 1
ATOM 1529 O O . THR A 1 198 ? 12.127 -1.843 1.115 1.00 94.31 198 THR A O 1
ATOM 1532 N N . ILE A 1 199 ? 13.412 -1.509 -0.704 1.00 93.31 199 ILE A N 1
ATOM 1533 C CA . ILE A 1 199 ? 13.172 -2.823 -1.306 1.00 93.31 199 ILE A CA 1
ATOM 1534 C C . ILE A 1 199 ? 14.430 -3.686 -1.291 1.00 93.31 199 ILE A C 1
ATOM 1536 O O . ILE A 1 199 ? 15.543 -3.164 -1.320 1.00 93.31 199 ILE A O 1
ATOM 1540 N N . ALA A 1 200 ? 14.250 -5.003 -1.272 1.00 88.88 200 ALA A N 1
ATOM 1541 C CA . ALA A 1 200 ? 15.282 -6.011 -1.489 1.00 88.88 200 ALA A CA 1
ATOM 1542 C C . ALA A 1 200 ? 14.861 -6.973 -2.594 1.00 88.88 200 ALA A C 1
ATOM 1544 O O . ALA A 1 200 ? 13.659 -7.298 -2.713 1.00 88.88 200 ALA A O 1
#

pLDDT: mean 87.61, std 9.99, range [54.03, 97.44]

Secondary structure (DSSP, 8-state):
-HHHHHHHHHHTTS---SEEEEEEE-TTS---TTSPPPEEEEEEE--GGG-SGGGHHHHHHHHHHHHHHHHHHHHHTTSTTPPPP--TT----HHHHHHHHHHHHHHHHHTTS-SEEEEEEEEPPPTTSTT--TT-EEEEEEES-TTHHHHHHHHHTT-SS---HHHHHHHHHHHHTT--EEEEEEEEETTEEEEEEEE-